Protein AF-0000000068238937 (afdb_homodimer)

Foldseek 3Di:
DPPPQDQQDDPVLVVVLVVQLVLLVCQQPDQDQPCCVPPVARAPADRCPDPVSSNVSNVSSVVSNVLSVVSRVQRSDHLLQRLSLLQLLVVLVVLLVVLVVCCVVCVVVDDPNSNVNSVVSNVSSNVVSVVSCVVNVHRPSDHPPD/DPPDQDQADDPVLVVVLVVQLVLLVCQQPDQDQPCCVPPVDRAPADRPPDPVSSNVSNVSSVVSNVLRVVSRVQRSDHLLQRLSLLQLLVVLVVLLVVLVVCCVVCVVVDDPNSNVNSVVSNVVSNVVSVVSCVVNVHRPSDHPPD

Radius of gyration: 18.58 Å; Cα contacts (8 Å, |Δi|>4): 441; chains: 2; bounding box: 38×52×51 Å

Organism: Aspergillus fumigatus (strain ATCC MYA-4609 / CBS 101355 / FGSC A1100 / Af293) (NCBI:txid330879)

Secondary structure (DSSP, 8-state):
----------HHHHHHHHHHHHHHHHHHH-SS-TTHHHHSS--SS----SHHHHHHHHHHHHHHHHHHHHHHHTTTS-GGG-HHHHHHHHHHHHHHHHHHHHHHHHGGGS-HHHHHHHHHHHHHHHHHHHHHHHHHT-SSS--TT-/----------HHHHHHHHHHHHHHHHHHH-SS-TTHHHHSS--SS----SHHHHHHHHHHHHHHHHHHHHHHHTTTS-GGG-HHHHHHHHHHHHHHHHHHHHHHHHGGGS-HHHHHHHHHHHHHHHHHHHHHHHHHT-SSSPPTT-

Solvent-accessible surface area (backbone atoms only — not comparable to full-atom values): 15255 Å² total; per-residue (Å²): 125,89,70,77,67,57,78,42,61,59,66,72,56,49,52,52,35,51,50,44,32,54,52,12,50,45,33,37,76,38,83,52,40,85,44,23,89,79,68,77,41,59,47,94,37,69,74,47,87,42,38,52,52,38,42,44,41,20,48,43,11,51,52,46,25,54,58,32,47,50,62,66,65,46,10,64,34,55,64,78,68,22,46,62,64,32,33,44,21,44,42,25,44,48,50,20,48,53,37,46,50,44,44,71,76,37,48,90,63,43,26,73,62,43,48,54,48,40,51,51,51,22,51,53,28,39,52,49,20,52,54,50,18,59,75,70,73,49,60,85,20,64,41,83,94,106,125,89,69,77,67,56,78,43,60,58,67,71,56,50,51,51,35,51,51,43,31,52,51,12,50,45,33,36,76,37,80,54,41,86,43,22,89,79,68,76,42,59,50,92,38,70,73,48,86,41,39,51,51,39,42,42,41,20,48,42,11,50,52,45,24,56,60,32,48,53,61,65,63,46,10,65,34,56,65,78,69,22,45,6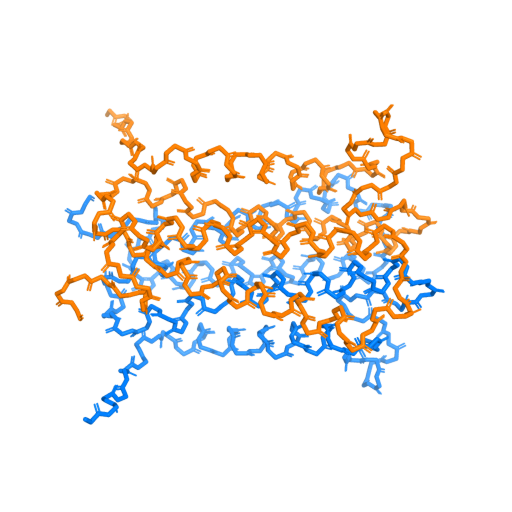2,64,31,35,44,21,44,40,25,44,48,49,21,49,53,38,46,50,44,44,71,77,39,46,90,63,44,26,73,60,42,47,54,49,39,52,51,51,23,51,52,28,40,52,48,19,52,52,50,16,58,74,68,73,50,59,83,20,64,40,84,96,105

Sequence (292 aa):
MFSFRPVNLPPHVLLTSTTVIGLGLYISLFRTSPLKPLTGRDVLVPAPSTSRIADTNALLGVVACALQLPYFLSSYMPIEKNQWLHVTVPIRLFVTTALGVNVLLRGRRMSEEGFWEFLALRVTDFVGAVMLGWELGRFDGMVSGFMFSFRPVNLPPHVLLTSTTVIGLGLYISLFRTSPLKPLTGRDVLVPAPSTSRIADTNALLGVVACALQLPYFLSSYMPIEKNQWLHVTVPIRLFVTTALGVNVLLRGRRMSEEGFWEFLALRVTDFVGAVMLGWELGRFDGMVSGF

pLDDT: mean 90.81, std 10.57, range [32.03, 98.19]

Structure (mmCIF, N/CA/C/O backbone):
data_AF-0000000068238937-model_v1
#
loop_
_entity.id
_entity.type
_entity.pdbx_description
1 polymer 'Integral membrane protein'
#
loop_
_atom_site.group_PDB
_atom_site.id
_atom_site.type_symbol
_atom_site.label_atom_id
_atom_site.label_alt_id
_atom_site.label_comp_id
_atom_site.label_asym_id
_atom_site.label_entity_id
_atom_site.label_seq_id
_atom_site.pdbx_PDB_ins_code
_atom_site.Cartn_x
_atom_site.Cartn_y
_atom_site.Cartn_z
_atom_site.occupancy
_atom_site.B_iso_or_equiv
_atom_site.auth_seq_id
_atom_site.auth_comp_id
_atom_site.auth_asym_id
_atom_site.auth_atom_id
_atom_site.pdbx_PDB_model_num
ATOM 1 N N . MET A 1 1 ? -15.5 -27.953 7.188 1 32.03 1 MET A N 1
ATOM 2 C CA . MET A 1 1 ? -14.344 -27.719 8.055 1 32.03 1 MET A CA 1
ATOM 3 C C . MET A 1 1 ? -13.586 -26.453 7.621 1 32.03 1 MET A C 1
ATOM 5 O O . MET A 1 1 ? -13.273 -26.297 6.441 1 32.03 1 MET A O 1
ATOM 9 N N . PHE A 1 2 ? -13.805 -25.359 8.273 1 41.38 2 PHE A N 1
ATOM 10 C CA . PHE A 1 2 ? -13.047 -24.141 7.98 1 41.38 2 PHE A CA 1
ATOM 11 C C . PHE A 1 2 ? -11.555 -24.453 7.895 1 41.38 2 PHE A C 1
ATOM 13 O O . PHE A 1 2 ? -10.906 -24.703 8.914 1 41.38 2 PHE A O 1
ATOM 20 N N . SER A 1 3 ? -11.133 -25.266 7.016 1 49.03 3 SER A N 1
ATOM 21 C CA . SER A 1 3 ? -9.75 -25.719 6.934 1 49.03 3 SER A CA 1
ATOM 22 C C . SER A 1 3 ? -8.781 -24.531 7.004 1 49.03 3 SER A C 1
ATOM 24 O O . SER A 1 3 ? -8.906 -23.578 6.234 1 49.03 3 SER A O 1
ATOM 26 N N . PHE A 1 4 ? -8.266 -24.359 8.188 1 64.19 4 PHE A N 1
ATOM 27 C CA . PHE A 1 4 ? -7.223 -23.359 8.445 1 64.19 4 PHE A CA 1
ATOM 28 C C . PHE A 1 4 ? -6.141 -23.438 7.375 1 64.19 4 PHE A C 1
ATOM 30 O O . PHE A 1 4 ? -5.637 -24.516 7.059 1 64.19 4 PHE A O 1
ATOM 37 N N . ARG A 1 5 ? -6.027 -22.406 6.637 1 76.19 5 ARG A N 1
ATOM 38 C CA . ARG A 1 5 ? -5.008 -22.344 5.594 1 76.19 5 ARG A CA 1
ATOM 39 C C . ARG A 1 5 ? -3.609 -22.25 6.199 1 76.19 5 ARG A C 1
ATOM 41 O O . ARG A 1 5 ? -3.393 -21.516 7.16 1 76.19 5 ARG A O 1
ATOM 48 N N . PRO A 1 6 ? -2.738 -23.172 5.848 1 84.69 6 PRO A N 1
ATOM 49 C CA . PRO A 1 6 ? -1.363 -23.062 6.336 1 84.69 6 PRO A CA 1
ATOM 50 C C . PRO A 1 6 ? -0.757 -21.688 6.074 1 84.69 6 PRO A C 1
ATOM 52 O O . PRO A 1 6 ? -1.126 -21.016 5.102 1 84.69 6 PRO A O 1
ATOM 55 N N . VAL A 1 7 ? -0.004 -21.25 7.016 1 91.44 7 VAL A N 1
ATOM 56 C CA . VAL A 1 7 ? 0.731 -20 6.871 1 91.44 7 VAL A CA 1
ATOM 57 C C . VAL A 1 7 ? 2.172 -20.297 6.461 1 91.44 7 VAL A C 1
ATOM 59 O O . VAL A 1 7 ? 3.035 -20.516 7.312 1 91.44 7 VAL A O 1
ATOM 62 N N . ASN A 1 8 ? 2.365 -20.312 5.168 1 94.81 8 ASN A N 1
ATOM 63 C CA . ASN A 1 8 ? 3.693 -20.562 4.613 1 94.81 8 ASN A CA 1
ATOM 64 C C . ASN A 1 8 ? 4.426 -19.25 4.32 1 94.81 8 ASN A C 1
ATOM 66 O O . ASN A 1 8 ? 4.562 -18.859 3.162 1 94.81 8 ASN A O 1
ATOM 70 N N . LEU A 1 9 ? 4.898 -18.594 5.387 1 96.06 9 LEU A N 1
ATOM 71 C CA . LEU A 1 9 ? 5.664 -17.359 5.25 1 96.06 9 LEU A CA 1
ATOM 72 C C . LEU A 1 9 ? 6.996 -17.453 5.988 1 96.06 9 LEU A C 1
ATOM 74 O O . LEU A 1 9 ? 7.066 -18.047 7.07 1 96.06 9 LEU A O 1
ATOM 78 N N . PRO A 1 10 ? 8.047 -16.953 5.414 1 95.62 10 PRO A N 1
ATOM 79 C CA . PRO A 1 10 ? 9.266 -16.828 6.215 1 95.62 10 PRO A CA 1
ATOM 80 C C . PRO A 1 10 ? 9.039 -16.062 7.52 1 95.62 10 PRO A C 1
ATOM 82 O O . PRO A 1 10 ? 8.266 -15.102 7.551 1 95.62 10 PRO A O 1
ATOM 85 N N . PRO A 1 11 ? 9.703 -16.438 8.539 1 94.88 11 PRO A N 1
ATOM 86 C CA . PRO A 1 11 ? 9.469 -15.828 9.852 1 94.88 11 PRO A CA 1
ATOM 87 C C . PRO A 1 11 ? 9.68 -14.32 9.844 1 94.88 11 PRO A C 1
ATOM 89 O O . PRO A 1 11 ? 8.914 -13.586 10.477 1 94.88 11 PRO A O 1
ATOM 92 N N . HIS A 1 12 ? 10.688 -13.828 9.203 1 94.5 12 HIS A N 1
ATOM 93 C CA . HIS A 1 12 ? 10.961 -12.398 9.188 1 94.5 12 HIS A CA 1
ATOM 94 C C . HIS A 1 12 ? 9.852 -11.633 8.461 1 94.5 12 HIS A C 1
ATOM 96 O O . HIS A 1 12 ? 9.531 -10.5 8.828 1 94.5 12 HIS A O 1
ATOM 102 N N . VAL A 1 13 ? 9.227 -12.258 7.441 1 96.31 13 VAL A N 1
ATOM 103 C CA . VAL A 1 13 ? 8.117 -11.648 6.715 1 96.31 13 VAL A CA 1
ATOM 104 C C . VAL A 1 13 ? 6.871 -11.641 7.59 1 96.31 13 VAL A C 1
ATOM 106 O O . VAL A 1 13 ? 6.148 -10.641 7.645 1 96.31 13 VAL A O 1
ATOM 109 N N . LEU A 1 14 ? 6.688 -12.727 8.281 1 96.12 14 LEU A N 1
ATOM 110 C CA . LEU A 1 14 ? 5.547 -12.82 9.188 1 96.12 14 LEU A CA 1
ATOM 111 C C . LEU A 1 14 ? 5.609 -11.742 10.258 1 96.12 14 LEU A C 1
ATOM 113 O O . LEU A 1 14 ? 4.613 -11.062 10.516 1 96.12 14 LEU A O 1
ATOM 117 N N . LEU A 1 15 ? 6.746 -11.562 10.805 1 95.06 15 LEU A N 1
ATOM 118 C CA . LEU A 1 15 ? 6.938 -10.586 11.875 1 95.06 15 LEU A CA 1
ATOM 119 C C . LEU A 1 15 ? 6.73 -9.164 11.359 1 95.06 15 LEU A C 1
ATOM 121 O O . LEU A 1 15 ? 5.988 -8.383 11.961 1 95.06 15 LEU A O 1
ATOM 125 N N . THR A 1 16 ? 7.332 -8.875 10.273 1 94.75 16 THR A N 1
ATOM 126 C CA . THR A 1 16 ? 7.258 -7.52 9.734 1 94.75 16 THR A CA 1
ATOM 127 C C . THR A 1 16 ? 5.844 -7.203 9.266 1 94.75 16 THR A C 1
ATOM 129 O O . THR A 1 16 ? 5.328 -6.109 9.516 1 94.75 16 THR A O 1
ATOM 132 N N . SER A 1 17 ? 5.211 -8.156 8.633 1 96.75 17 SER A N 1
ATOM 133 C CA . SER A 1 17 ? 3.869 -7.914 8.109 1 96.75 17 SER A CA 1
ATOM 134 C C . SER A 1 17 ? 2.861 -7.738 9.242 1 96.75 17 SER A C 1
ATOM 136 O O . SER A 1 17 ? 2.012 -6.848 9.188 1 96.75 17 SER A O 1
ATOM 138 N N . THR A 1 18 ? 2.988 -8.508 10.297 1 96.75 18 THR A N 1
ATOM 139 C CA . THR A 1 18 ? 2.096 -8.383 11.445 1 96.75 18 THR A CA 1
ATOM 140 C C . THR A 1 18 ? 2.281 -7.035 12.133 1 96.75 18 THR A C 1
ATOM 142 O O . THR A 1 18 ? 1.304 -6.379 12.5 1 96.75 18 THR A O 1
ATOM 145 N N . THR A 1 19 ? 3.479 -6.668 12.266 1 94.5 19 THR A N 1
ATOM 146 C CA . THR A 1 19 ? 3.795 -5.406 12.93 1 94.5 19 THR A CA 1
ATOM 147 C C . THR A 1 19 ? 3.23 -4.227 12.141 1 94.5 19 THR A C 1
ATOM 149 O O . THR A 1 19 ? 2.582 -3.348 12.711 1 94.5 19 THR A O 1
ATOM 152 N N . VAL A 1 20 ? 3.371 -4.227 10.836 1 94.88 20 VAL A N 1
ATOM 153 C CA . VAL A 1 20 ? 2.922 -3.117 10.008 1 94.88 20 VAL A CA 1
ATOM 154 C C . VAL A 1 20 ? 1.396 -3.084 9.969 1 94.88 20 VAL A C 1
ATOM 156 O O . VAL A 1 20 ? 0.791 -2.012 10 1 94.88 20 VAL A O 1
ATOM 159 N N . ILE A 1 21 ? 0.804 -4.211 9.914 1 96.56 21 ILE A N 1
ATOM 160 C CA . ILE A 1 21 ? -0.654 -4.262 9.938 1 96.56 21 ILE A CA 1
ATOM 161 C C . ILE A 1 21 ? -1.17 -3.688 11.25 1 96.56 21 ILE A C 1
ATOM 163 O O . ILE A 1 21 ? -2.1 -2.877 11.266 1 96.56 21 ILE A O 1
ATOM 167 N N . GLY A 1 22 ? -0.539 -4.105 12.367 1 94.62 22 GLY A N 1
ATOM 168 C CA . GLY A 1 22 ? -0.935 -3.58 13.664 1 94.62 22 GLY A CA 1
ATOM 169 C C . GLY A 1 22 ? -0.781 -2.076 13.773 1 94.62 22 GLY A C 1
ATOM 170 O O . GLY A 1 22 ? -1.697 -1.383 14.219 1 94.62 22 GLY 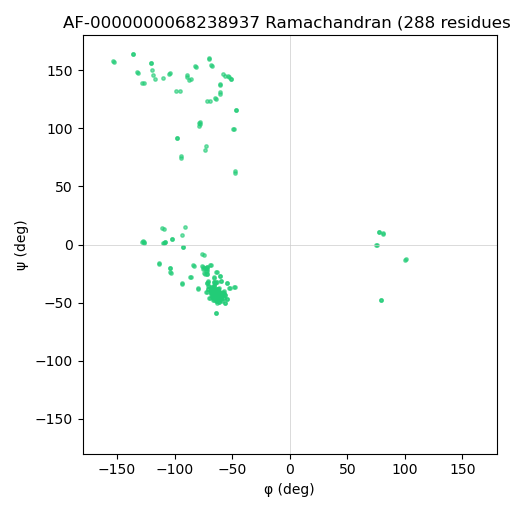A O 1
ATOM 171 N N . LEU A 1 23 ? 0.343 -1.564 13.312 1 92.56 23 LEU A N 1
ATOM 172 C CA . LEU A 1 23 ? 0.597 -0.128 13.344 1 92.56 23 LEU A CA 1
ATOM 173 C C . LEU A 1 23 ? -0.36 0.614 12.422 1 92.56 23 LEU A C 1
ATOM 175 O O . LEU A 1 23 ? -0.88 1.674 12.773 1 92.56 23 LEU A O 1
ATOM 179 N N . GLY A 1 24 ? -0.55 0.037 11.211 1 94.31 24 GLY A N 1
ATOM 180 C CA . GLY A 1 24 ? -1.466 0.645 10.266 1 94.31 24 GLY A CA 1
ATOM 181 C C . GLY A 1 24 ? -2.889 0.735 10.781 1 94.31 24 GLY A C 1
ATOM 182 O O . GLY A 1 24 ? -3.549 1.765 10.617 1 94.31 24 GLY A O 1
ATOM 183 N N . LEU A 1 25 ? -3.297 -0.296 11.391 1 93.94 25 LEU A N 1
ATOM 184 C CA . LEU A 1 25 ? -4.637 -0.305 11.969 1 93.94 25 LEU A CA 1
ATOM 185 C C . LEU A 1 25 ? -4.75 0.732 13.086 1 93.94 25 LEU A C 1
ATOM 187 O O . LEU A 1 25 ? -5.742 1.461 13.156 1 93.94 25 LEU A O 1
ATOM 191 N N . TYR A 1 26 ? -3.75 0.801 13.891 1 91.62 26 TYR A N 1
ATOM 192 C CA . TYR A 1 26 ? -3.736 1.777 14.977 1 91.62 26 TYR A CA 1
ATOM 193 C C . TYR A 1 26 ? -3.822 3.197 14.43 1 91.62 26 TYR A C 1
ATOM 195 O O . TYR A 1 26 ? -4.645 3.996 14.891 1 91.62 26 TYR A O 1
ATOM 203 N N . ILE A 1 27 ? -3.051 3.469 13.422 1 91.81 27 ILE A N 1
ATOM 204 C CA . ILE A 1 27 ? -2.99 4.801 12.828 1 91.81 27 ILE A CA 1
ATOM 205 C C . ILE A 1 27 ? -4.324 5.125 12.156 1 91.81 27 ILE A C 1
ATOM 207 O O . ILE A 1 27 ? -4.781 6.27 12.188 1 91.81 27 ILE A O 1
ATOM 211 N N . SER A 1 28 ? -4.902 4.152 11.578 1 92.88 28 SER A N 1
ATOM 212 C CA . SER A 1 28 ? -6.148 4.355 10.844 1 92.88 28 SER A CA 1
ATOM 213 C C . SER A 1 28 ? -7.309 4.629 11.797 1 92.88 28 SER A C 1
ATOM 215 O O . SER A 1 28 ? -8.195 5.434 11.492 1 92.88 28 SER A O 1
ATOM 217 N N . LEU A 1 29 ? -7.266 4.062 12.93 1 89.5 29 LEU A N 1
ATOM 218 C CA . LEU A 1 29 ? -8.438 4.098 13.789 1 89.5 29 LEU A CA 1
ATOM 219 C C . LEU A 1 29 ? -8.266 5.125 14.906 1 89.5 29 LEU A C 1
ATOM 221 O O . LEU A 1 29 ? -9.25 5.641 15.438 1 89.5 29 LEU A O 1
ATOM 225 N N . PHE A 1 30 ? -7.02 5.391 15.195 1 84.25 30 PHE A N 1
ATOM 226 C CA . PHE A 1 30 ? -6.793 6.281 16.328 1 84.25 30 PHE A CA 1
ATOM 227 C C . PHE A 1 30 ? -6.062 7.543 15.891 1 84.25 30 PHE A C 1
ATOM 229 O O . PHE A 1 30 ? -5.254 7.508 14.961 1 84.25 30 PHE A O 1
ATOM 236 N N . ARG A 1 31 ? -6.336 8.648 16.484 1 78.62 31 ARG A N 1
ATOM 237 C CA . ARG A 1 31 ? -5.777 9.945 16.125 1 78.62 31 ARG A CA 1
ATOM 238 C C . ARG A 1 31 ? -4.496 10.234 16.906 1 78.62 31 ARG A C 1
ATOM 240 O O . ARG A 1 31 ? -4.055 11.383 16.984 1 78.62 31 ARG A O 1
ATOM 247 N N . THR A 1 32 ? -3.98 9.266 17.469 1 74.31 32 THR A N 1
ATOM 248 C CA . THR A 1 32 ? -2.744 9.453 18.219 1 74.31 32 THR A CA 1
ATOM 249 C C . THR A 1 32 ? -1.607 8.648 17.594 1 74.31 32 THR A C 1
ATOM 251 O O . THR A 1 32 ? -1.841 7.586 17.016 1 74.31 32 THR A O 1
ATOM 254 N N . SER A 1 33 ? -0.471 9.305 17.656 1 73.06 33 SER A N 1
ATOM 255 C CA . SER A 1 33 ? 0.696 8.57 17.172 1 73.06 33 SER A CA 1
ATOM 256 C C . SER A 1 33 ? 0.974 7.34 18.031 1 73.06 33 SER A C 1
ATOM 258 O O . SER A 1 33 ? 0.943 7.41 19.266 1 73.06 33 SER A O 1
ATOM 260 N N . PRO A 1 34 ? 1.058 6.16 17.484 1 67.25 34 PRO A N 1
ATOM 261 C CA . PRO A 1 34 ? 1.157 4.906 18.234 1 67.25 34 PRO A CA 1
ATOM 262 C C . PRO A 1 34 ? 2.316 4.902 19.234 1 67.25 34 PRO A C 1
ATOM 264 O O . PRO A 1 34 ? 2.217 4.293 20.297 1 67.25 34 PRO A O 1
ATOM 267 N N . LEU A 1 35 ? 3.4 5.562 18.906 1 70.25 35 LEU A N 1
ATOM 268 C CA . LEU A 1 35 ? 4.574 5.422 19.75 1 70.25 35 LEU A CA 1
ATOM 269 C C . LEU A 1 35 ? 4.844 6.707 20.531 1 70.25 35 LEU A C 1
ATOM 271 O O . LEU A 1 35 ? 5.863 6.828 21.203 1 70.25 35 LEU A O 1
ATOM 275 N N . LYS A 1 36 ? 3.912 7.527 20.531 1 73.25 36 LYS A N 1
ATOM 276 C CA . LYS A 1 36 ? 4.117 8.797 21.234 1 73.25 36 LYS A CA 1
ATOM 277 C C . LYS A 1 36 ? 4.211 8.594 22.734 1 73.25 36 LYS A C 1
ATOM 279 O O . LYS A 1 36 ? 5.074 9.172 23.391 1 73.25 36 LYS A O 1
ATOM 284 N N . PRO A 1 37 ? 3.439 7.82 23.25 1 70.12 37 PRO A N 1
ATOM 285 C CA . PRO A 1 37 ? 3.547 7.641 24.703 1 70.12 37 PRO A CA 1
ATOM 286 C C . PRO A 1 37 ? 4.883 7.035 25.125 1 70.12 37 PRO A C 1
ATOM 288 O O . PRO A 1 37 ? 5.352 7.281 26.25 1 70.12 37 PRO A O 1
ATOM 291 N N . LEU A 1 38 ? 5.441 6.367 24.188 1 69 38 LEU A N 1
ATOM 292 C CA . LEU A 1 38 ? 6.676 5.66 24.516 1 69 38 LEU A CA 1
ATOM 293 C C . LEU A 1 38 ? 7.895 6.508 24.188 1 69 38 LEU A C 1
ATOM 295 O O . LEU A 1 38 ? 8.883 6.508 24.922 1 69 38 LEU A O 1
ATOM 299 N N . THR A 1 39 ? 7.848 7.336 23.109 1 70.94 39 THR A N 1
ATOM 300 C CA . THR A 1 39 ? 9.047 8.008 22.609 1 70.94 39 THR A CA 1
ATOM 301 C C . THR A 1 39 ? 8.938 9.516 22.812 1 70.94 39 THR A C 1
ATOM 303 O O . THR A 1 39 ? 9.938 10.234 22.734 1 70.94 39 THR A O 1
ATOM 306 N N . GLY A 1 40 ? 7.688 10.062 23.078 1 70.69 40 GLY A N 1
ATOM 307 C CA . GLY A 1 40 ? 7.469 11.5 23.188 1 70.69 40 GLY A CA 1
ATOM 308 C C . GLY A 1 40 ? 7.469 12.219 21.859 1 70.69 40 GLY A C 1
ATOM 309 O O . GLY A 1 40 ? 7.359 13.445 21.797 1 70.69 40 GLY A O 1
ATOM 310 N N . ARG A 1 41 ? 7.676 11.398 20.797 1 76.19 41 ARG A N 1
ATOM 311 C CA . ARG A 1 41 ? 7.754 11.992 19.469 1 76.19 41 ARG A CA 1
ATOM 312 C C . ARG A 1 41 ? 6.684 11.422 18.547 1 76.19 41 ARG A C 1
ATOM 314 O O . ARG A 1 41 ? 6.148 10.336 18.812 1 76.19 41 ARG A O 1
ATOM 321 N N . ASP A 1 42 ? 6.34 12.156 17.562 1 78.5 42 ASP A N 1
ATOM 322 C CA . ASP A 1 42 ? 5.414 11.656 16.547 1 78.5 42 ASP A CA 1
ATOM 323 C C . ASP A 1 42 ? 6.121 10.727 15.57 1 78.5 42 ASP A C 1
ATOM 325 O O . ASP A 1 42 ? 6.918 11.172 14.742 1 78.5 42 ASP A O 1
ATOM 329 N N . VAL A 1 43 ? 5.816 9.461 15.789 1 76.38 43 VAL A N 1
ATOM 330 C CA . VAL A 1 43 ? 6.477 8.445 14.969 1 76.38 43 VAL A CA 1
ATOM 331 C C . VAL A 1 43 ? 5.543 8.016 13.836 1 76.38 43 VAL A C 1
ATOM 333 O O . VAL A 1 43 ? 4.352 7.793 14.062 1 76.38 43 VAL A O 1
ATOM 336 N N . LEU A 1 44 ? 6.035 7.973 12.617 1 80.62 44 LEU A N 1
ATOM 337 C CA . LEU A 1 44 ? 5.391 7.484 11.406 1 80.62 44 LEU A CA 1
ATOM 338 C C . LEU A 1 44 ? 4.434 8.523 10.836 1 80.62 44 LEU A C 1
ATOM 340 O O . LEU A 1 44 ? 4.441 8.797 9.633 1 80.62 44 LEU A O 1
ATOM 344 N N . VAL A 1 45 ? 3.582 9.078 11.797 1 84.94 45 VAL A N 1
ATOM 345 C CA . VAL A 1 45 ? 2.633 10.086 11.336 1 84.94 45 VAL A CA 1
ATOM 346 C C . VAL A 1 45 ? 2.676 11.297 12.273 1 84.94 45 VAL A C 1
ATOM 348 O O . VAL A 1 45 ? 2.977 11.156 13.461 1 84.94 45 VAL A O 1
ATOM 351 N N . PRO A 1 46 ? 2.426 12.453 11.688 1 82.56 46 PRO A N 1
ATOM 352 C CA . PRO A 1 46 ? 2.385 13.641 12.539 1 82.56 46 PRO A CA 1
ATOM 353 C C . PRO A 1 46 ? 1.166 13.672 13.461 1 82.56 46 PRO A C 1
ATOM 355 O O . PR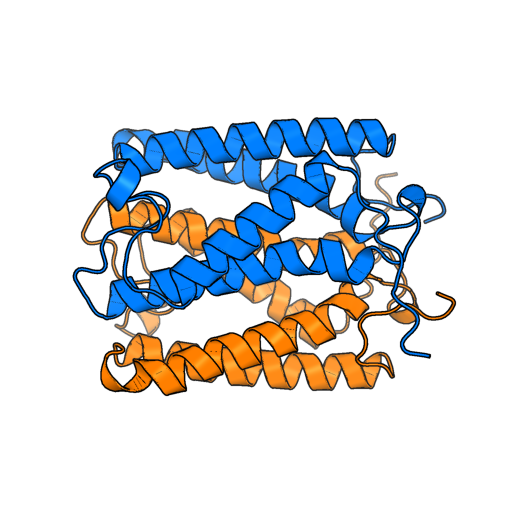O A 1 46 ? 0.17 12.992 13.188 1 82.56 46 PRO A O 1
ATOM 358 N N . ALA A 1 47 ? 1.347 14.508 14.492 1 82.88 47 ALA A N 1
ATOM 359 C CA . ALA A 1 47 ? 0.173 14.797 15.312 1 82.88 47 ALA A CA 1
ATOM 360 C C . ALA A 1 47 ? -0.932 15.445 14.484 1 82.88 47 ALA A C 1
ATOM 362 O O . ALA A 1 47 ? -0.667 16.328 13.672 1 82.88 47 ALA A O 1
ATOM 363 N N . PRO A 1 48 ? -2.166 14.938 14.602 1 85.81 48 PRO A N 1
ATOM 364 C CA . PRO A 1 48 ? -3.27 15.469 13.797 1 85.81 48 PRO A CA 1
ATOM 365 C C . PRO A 1 48 ? -3.744 16.844 14.273 1 85.81 48 PRO A C 1
ATOM 367 O O . PRO A 1 48 ? -4.785 16.938 14.93 1 85.81 48 PRO A O 1
ATOM 370 N N . SER A 1 49 ? -3.074 17.875 13.898 1 84.62 49 SER A N 1
ATOM 371 C CA . SER A 1 49 ? -3.389 19.25 14.312 1 84.62 49 SER A CA 1
ATOM 372 C C . SER A 1 49 ? -4.66 19.75 13.641 1 84.62 49 SER A C 1
ATOM 374 O O . SER A 1 49 ? -5.309 20.672 14.133 1 84.62 49 SER A O 1
ATOM 376 N N . THR A 1 50 ? -5.043 19.109 12.508 1 88.38 50 THR A N 1
ATOM 377 C CA . THR A 1 50 ? -6.281 19.422 11.805 1 88.38 50 THR A CA 1
ATOM 378 C C . THR A 1 50 ? -6.992 18.141 11.383 1 88.38 50 THR A C 1
ATOM 380 O O . THR A 1 50 ? -6.391 17.062 11.359 1 88.38 50 THR A O 1
ATOM 383 N N . SER A 1 51 ? -8.227 18.328 11.055 1 91.75 51 SER A N 1
ATOM 384 C CA . SER A 1 51 ? -8.992 17.172 10.586 1 91.75 51 SER A CA 1
ATOM 385 C C . SER A 1 51 ? -8.422 16.625 9.281 1 91.75 51 SER A C 1
ATOM 387 O O . SER A 1 51 ? -8.43 15.414 9.055 1 91.75 51 SER A O 1
ATOM 389 N N . ARG A 1 52 ? -7.91 17.469 8.523 1 90.94 52 ARG A N 1
ATOM 390 C CA . ARG A 1 52 ? -7.363 17.078 7.227 1 90.94 52 ARG A CA 1
ATOM 391 C C . ARG A 1 52 ? -6.121 16.203 7.395 1 90.94 52 ARG A C 1
ATOM 393 O O . ARG A 1 52 ? -5.949 15.219 6.688 1 90.94 52 ARG A O 1
ATOM 400 N N . ILE A 1 53 ? -5.297 16.562 8.312 1 90.88 53 ILE A N 1
ATOM 401 C CA . ILE A 1 53 ? -4.094 15.781 8.602 1 90.88 53 ILE A CA 1
ATOM 402 C C . ILE A 1 53 ? -4.48 14.43 9.188 1 90.88 53 ILE A C 1
ATOM 404 O O . ILE A 1 53 ? -3.896 13.406 8.836 1 90.88 53 ILE A O 1
ATOM 408 N N . ALA A 1 54 ? -5.48 14.461 9.992 1 92.25 54 ALA A N 1
ATOM 409 C CA . ALA A 1 54 ? -5.973 13.219 10.586 1 92.25 54 ALA A CA 1
ATOM 410 C C . ALA A 1 54 ? -6.488 12.273 9.508 1 92.25 54 ALA A C 1
ATOM 412 O O . ALA A 1 54 ? -6.262 11.062 9.578 1 92.25 54 ALA A O 1
ATOM 413 N N . ASP A 1 55 ? -7.164 12.773 8.547 1 93.38 55 ASP A N 1
ATOM 414 C CA . ASP A 1 55 ? -7.699 11.961 7.457 1 93.38 55 ASP A CA 1
ATOM 415 C C . ASP A 1 55 ? -6.578 11.328 6.641 1 93.38 55 ASP A C 1
ATOM 417 O O . ASP A 1 55 ? -6.664 10.156 6.27 1 93.38 55 ASP A O 1
ATOM 421 N N . THR A 1 56 ? -5.551 12.086 6.418 1 92.94 56 THR A N 1
ATOM 422 C CA . THR A 1 56 ? -4.418 11.578 5.648 1 92.94 56 THR A CA 1
ATOM 423 C C . THR A 1 56 ? -3.684 10.484 6.422 1 92.94 56 THR A C 1
ATOM 425 O O . THR A 1 56 ? -3.264 9.484 5.844 1 92.94 56 THR A O 1
ATOM 428 N N . ASN A 1 57 ? -3.564 10.711 7.699 1 93.5 57 ASN A N 1
ATOM 429 C CA . ASN A 1 57 ? -2.965 9.68 8.539 1 93.5 57 ASN A CA 1
ATOM 430 C C . ASN A 1 57 ? -3.764 8.383 8.492 1 93.5 57 ASN A C 1
ATOM 432 O O . ASN A 1 57 ? -3.189 7.301 8.344 1 93.5 57 ASN A O 1
ATOM 436 N N . ALA A 1 58 ? -5.027 8.547 8.602 1 95.12 58 ALA A N 1
ATOM 437 C CA . ALA A 1 58 ? -5.898 7.375 8.578 1 95.12 58 ALA A CA 1
ATOM 438 C C . ALA A 1 58 ? -5.785 6.637 7.242 1 95.12 58 ALA A C 1
ATOM 440 O O . ALA A 1 58 ? -5.738 5.406 7.207 1 95.12 58 ALA A O 1
ATOM 441 N N . LEU A 1 59 ? -5.723 7.391 6.203 1 95.56 59 LEU A N 1
ATOM 442 C CA . LEU A 1 59 ? -5.59 6.793 4.879 1 95.56 59 LEU A CA 1
ATOM 443 C C . LEU A 1 59 ? -4.27 6.043 4.75 1 95.56 59 LEU A C 1
ATOM 445 O O . LEU A 1 59 ? -4.23 4.938 4.203 1 95.56 59 LEU A O 1
ATOM 449 N N . LEU A 1 60 ? -3.232 6.637 5.25 1 95.25 60 LEU A N 1
ATOM 450 C CA . LEU A 1 60 ? -1.932 5.977 5.238 1 95.25 60 LEU A CA 1
ATOM 451 C C . LEU A 1 60 ? -1.99 4.648 5.98 1 95.25 60 LEU A C 1
ATOM 453 O O . LEU A 1 60 ? -1.423 3.65 5.527 1 95.25 60 LEU A O 1
ATOM 457 N N . GLY A 1 61 ? -2.65 4.668 7.09 1 95.81 61 GLY A N 1
ATOM 458 C CA . GLY A 1 61 ? -2.818 3.43 7.836 1 95.81 61 GLY A CA 1
ATOM 459 C C . GLY A 1 61 ? -3.553 2.357 7.055 1 95.81 61 GLY A C 1
ATOM 460 O O . GLY A 1 61 ? -3.141 1.195 7.047 1 95.81 61 GLY A O 1
ATOM 461 N N . VAL A 1 62 ? -4.605 2.719 6.398 1 97.12 62 VAL A N 1
ATOM 462 C CA . VAL A 1 62 ? -5.398 1.783 5.609 1 97.12 62 VAL A CA 1
ATOM 463 C C . VAL A 1 62 ? -4.547 1.211 4.477 1 97.12 62 VAL A C 1
ATOM 465 O O . VAL A 1 62 ? -4.543 -0.001 4.246 1 97.12 62 VAL A O 1
ATOM 468 N N . VAL A 1 63 ? -3.822 2.072 3.812 1 96.81 63 VAL A N 1
ATOM 469 C CA . VAL A 1 63 ? -3.023 1.648 2.666 1 96.81 63 VAL A CA 1
ATOM 470 C C . VAL A 1 63 ? -1.875 0.758 3.137 1 96.81 63 VAL A C 1
ATOM 472 O O . VAL A 1 63 ? -1.514 -0.209 2.463 1 96.81 63 VAL A O 1
ATOM 475 N N . ALA A 1 64 ? -1.323 1.091 4.285 1 96.25 64 ALA A N 1
ATOM 476 C CA . ALA A 1 64 ? -0.271 0.245 4.844 1 96.25 64 ALA A CA 1
ATOM 477 C C . ALA A 1 64 ? -0.794 -1.156 5.145 1 96.25 64 ALA A C 1
ATOM 479 O O . ALA A 1 64 ? -0.121 -2.15 4.863 1 96.25 64 ALA A O 1
ATOM 480 N N . CYS A 1 65 ? -1.946 -1.247 5.641 1 97.25 65 CYS A N 1
ATOM 481 C CA . CYS A 1 65 ? -2.562 -2.545 5.895 1 97.25 65 CYS A CA 1
ATOM 482 C C . CYS A 1 65 ? -2.814 -3.293 4.59 1 97.25 65 CYS A C 1
ATOM 484 O O . CYS A 1 65 ? -2.541 -4.488 4.492 1 97.25 65 CYS A O 1
ATOM 486 N N . ALA A 1 66 ? -3.338 -2.557 3.682 1 98 66 ALA A N 1
ATOM 487 C CA . ALA A 1 66 ? -3.646 -3.16 2.389 1 98 66 ALA A CA 1
ATOM 488 C C . ALA A 1 66 ? -2.391 -3.725 1.731 1 98 66 ALA A C 1
ATOM 490 O O . ALA A 1 66 ? -2.453 -4.73 1.018 1 98 66 ALA A O 1
ATOM 491 N N . LEU A 1 67 ? -1.263 -3.121 1.971 1 97.56 67 LEU A N 1
ATOM 492 C CA . LEU A 1 67 ? 0.01 -3.549 1.398 1 97.56 67 LEU A CA 1
ATOM 493 C C . LEU A 1 67 ? 0.514 -4.816 2.078 1 97.56 67 LEU A C 1
ATOM 495 O O . LEU A 1 67 ? 1.252 -5.598 1.475 1 97.56 67 LEU A O 1
ATOM 499 N N . GLN A 1 68 ? 0.099 -5.051 3.297 1 97.88 68 GLN A N 1
ATOM 500 C CA . GLN A 1 68 ? 0.677 -6.145 4.07 1 97.88 68 GLN A CA 1
ATOM 501 C C . GLN A 1 68 ? -0.275 -7.336 4.137 1 97.88 68 GLN A C 1
ATOM 503 O O . GLN A 1 68 ? 0.161 -8.477 4.297 1 97.88 68 GLN A O 1
ATOM 508 N N . LEU A 1 69 ? -1.5 -7.156 3.914 1 97.38 69 LEU A N 1
ATOM 509 C CA . LEU A 1 69 ? -2.508 -8.203 4.055 1 97.38 69 LEU A CA 1
ATOM 510 C C . LEU A 1 69 ? -2.275 -9.32 3.041 1 97.38 69 LEU A C 1
ATOM 512 O O . LEU A 1 69 ? -2.516 -10.492 3.338 1 97.38 69 LEU A O 1
ATOM 516 N N . PRO A 1 70 ? -1.779 -9.008 1.854 1 97.19 70 PRO A N 1
ATOM 517 C CA . PRO A 1 70 ? -1.578 -10.07 0.866 1 97.19 70 PRO A CA 1
ATOM 518 C C . PRO A 1 70 ? -0.606 -11.148 1.344 1 97.19 70 PRO A C 1
ATOM 520 O O . PRO A 1 70 ? -0.69 -12.297 0.908 1 97.19 70 PRO A O 1
ATOM 523 N N . TYR A 1 71 ? 0.337 -10.781 2.238 1 97.25 71 TYR A N 1
ATOM 524 C CA . TYR A 1 71 ? 1.23 -11.805 2.766 1 97.25 71 TYR A CA 1
ATOM 525 C C . TYR A 1 71 ? 0.442 -12.93 3.432 1 97.25 71 TYR A C 1
ATOM 527 O O . TYR A 1 71 ? 0.73 -14.109 3.223 1 97.25 71 TYR A O 1
ATOM 535 N N . PHE A 1 72 ? -0.558 -12.562 4.125 1 96.19 72 PHE A N 1
ATOM 536 C CA . PHE A 1 72 ? -1.358 -13.555 4.828 1 96.19 72 PHE A CA 1
ATOM 537 C C . PHE A 1 72 ? -2.34 -14.234 3.881 1 96.19 72 PHE A C 1
ATOM 539 O O . PHE A 1 72 ? -2.527 -15.453 3.939 1 96.19 72 PHE A O 1
ATOM 546 N N . LEU A 1 73 ? -2.904 -13.547 2.982 1 95.38 73 LEU A N 1
ATOM 547 C CA . LEU A 1 73 ? -3.926 -14.07 2.082 1 95.38 73 LEU A CA 1
ATOM 548 C C . LEU A 1 73 ? -3.314 -15.023 1.063 1 95.38 73 LEU A C 1
ATOM 550 O O . LEU A 1 73 ? -4.012 -15.883 0.518 1 95.38 73 LEU A O 1
ATOM 554 N N . SER A 1 74 ? -2.02 -14.867 0.827 1 94.88 74 SER A N 1
ATOM 555 C CA . SER A 1 74 ? -1.352 -15.711 -0.153 1 94.88 74 SER A CA 1
ATOM 556 C C . SER A 1 74 ? -0.55 -16.812 0.528 1 94.88 74 SER A C 1
ATOM 558 O O . SER A 1 74 ? 0.095 -17.625 -0.141 1 94.88 74 SER A O 1
ATOM 560 N N . SER A 1 75 ? -0.616 -16.938 1.803 1 95.12 75 SER A N 1
ATOM 561 C CA . SER A 1 75 ? 0.275 -17.797 2.562 1 95.12 75 SER A CA 1
ATOM 562 C C . SER A 1 75 ? -0.124 -19.266 2.414 1 95.12 75 SER A C 1
ATOM 564 O O . SER A 1 75 ? 0.633 -20.156 2.793 1 95.12 75 SER A O 1
ATOM 566 N N . TYR A 1 76 ? -1.265 -19.531 1.801 1 93.06 76 TYR A N 1
ATOM 567 C CA . TYR A 1 76 ? -1.682 -20.906 1.568 1 93.06 76 TYR A CA 1
ATOM 568 C C . TYR A 1 76 ? -0.786 -21.594 0.535 1 93.06 76 TYR A C 1
ATOM 570 O O . TYR A 1 76 ? -0.737 -22.812 0.452 1 93.06 76 TYR A O 1
ATOM 578 N N . MET A 1 77 ? -0.085 -20.812 -0.185 1 93.88 77 MET A N 1
ATOM 579 C CA . MET A 1 77 ? 0.803 -21.328 -1.218 1 93.88 77 MET A CA 1
ATOM 580 C C . MET A 1 77 ? 2.191 -21.609 -0.651 1 93.88 77 MET A C 1
ATOM 582 O O . MET A 1 77 ? 2.68 -20.875 0.202 1 93.88 77 MET A O 1
ATOM 586 N N . PRO A 1 78 ? 2.803 -22.703 -1.183 1 93.12 78 PRO A N 1
ATOM 587 C CA . PRO A 1 78 ? 4.211 -22.906 -0.822 1 93.12 78 PRO A CA 1
ATOM 588 C C . PRO A 1 78 ? 5.078 -21.703 -1.178 1 93.12 78 PRO A C 1
ATOM 590 O O . PRO A 1 78 ? 4.832 -21.031 -2.184 1 93.12 78 PRO A O 1
ATOM 593 N N . ILE A 1 79 ? 6.07 -21.422 -0.379 1 94.19 79 ILE A N 1
ATOM 594 C CA . ILE A 1 79 ? 6.926 -20.25 -0.474 1 94.19 79 ILE A CA 1
ATOM 595 C C . ILE A 1 79 ? 7.48 -20.125 -1.892 1 94.19 79 ILE A C 1
ATOM 597 O O . ILE A 1 79 ? 7.469 -19.047 -2.479 1 94.19 79 ILE A O 1
ATOM 601 N N . GLU A 1 80 ? 7.824 -21.25 -2.561 1 92.56 80 GLU A N 1
ATOM 602 C CA . GLU A 1 80 ? 8.477 -21.25 -3.869 1 92.56 80 GLU A CA 1
ATOM 603 C C . GLU A 1 80 ? 7.484 -20.891 -4.977 1 92.56 80 GLU A C 1
ATOM 605 O O . GLU A 1 80 ? 7.879 -20.406 -6.039 1 92.56 80 GLU A O 1
ATOM 610 N N . LYS A 1 81 ? 6.219 -21.078 -4.676 1 93.19 81 LYS A N 1
ATOM 611 C CA . LYS A 1 81 ? 5.191 -20.844 -5.691 1 93.19 81 LYS A CA 1
ATOM 612 C C . LYS A 1 81 ? 4.379 -19.594 -5.387 1 93.19 81 LYS A C 1
ATOM 614 O O . LYS A 1 81 ? 3.455 -19.25 -6.125 1 93.19 81 LYS A O 1
ATOM 619 N N . ASN A 1 82 ? 4.73 -18.922 -4.305 1 95.44 82 ASN A N 1
ATOM 620 C CA . ASN A 1 82 ? 3.994 -17.75 -3.865 1 95.44 82 ASN A CA 1
ATOM 621 C C . ASN A 1 82 ? 4.359 -16.516 -4.688 1 95.44 82 ASN A C 1
ATOM 623 O O . ASN A 1 82 ? 5.402 -15.906 -4.465 1 95.44 82 ASN A O 1
ATOM 627 N N . GLN A 1 83 ? 3.496 -16.172 -5.551 1 96.19 83 GLN A N 1
ATOM 628 C CA . GLN A 1 83 ? 3.764 -15.062 -6.465 1 96.19 83 GLN A CA 1
ATOM 629 C C . GLN A 1 83 ? 3.951 -13.75 -5.703 1 96.19 83 GLN A C 1
ATOM 631 O O . GLN A 1 83 ? 4.77 -12.914 -6.086 1 96.19 83 GLN A O 1
ATOM 636 N N . TRP A 1 84 ? 3.184 -13.547 -4.684 1 96.56 84 TRP A N 1
ATOM 637 C CA . TRP A 1 84 ? 3.289 -12.312 -3.904 1 96.56 84 TRP A CA 1
ATOM 638 C C . TRP A 1 84 ? 4.672 -12.188 -3.271 1 96.56 84 TRP A C 1
ATOM 640 O O . TRP A 1 84 ? 5.301 -11.133 -3.348 1 96.56 84 TRP A O 1
ATOM 650 N N . LEU A 1 85 ? 5.156 -13.258 -2.727 1 97.38 85 LEU A N 1
ATOM 651 C CA . LEU A 1 85 ? 6.492 -13.211 -2.135 1 97.38 85 LEU A CA 1
ATOM 652 C C . LEU A 1 85 ? 7.539 -12.844 -3.182 1 97.38 85 LEU A C 1
ATOM 654 O O . LEU A 1 85 ? 8.398 -12 -2.932 1 97.38 85 LEU A O 1
ATOM 658 N N . HIS A 1 86 ? 7.387 -13.445 -4.305 1 97.06 86 HIS A N 1
ATOM 659 C CA . HIS A 1 86 ? 8.344 -13.148 -5.363 1 97.06 86 HIS A CA 1
ATOM 660 C C . HIS A 1 86 ? 8.242 -11.688 -5.797 1 97.06 86 HIS A C 1
ATOM 662 O O . HIS A 1 86 ? 9.266 -11 -5.906 1 97.06 86 HIS A O 1
ATOM 668 N N . VAL A 1 87 ? 7.078 -11.172 -5.953 1 97.19 87 VAL A N 1
ATOM 669 C CA . VAL A 1 87 ? 6.883 -9.828 -6.477 1 97.19 87 VAL A CA 1
ATOM 670 C C . VAL A 1 87 ? 7.301 -8.797 -5.426 1 97.19 87 VAL A C 1
ATOM 672 O O . VAL A 1 87 ? 7.711 -7.684 -5.766 1 97.19 87 VAL A O 1
ATOM 675 N N . THR A 1 88 ? 7.262 -9.164 -4.141 1 97.56 88 THR A N 1
ATOM 676 C CA . THR A 1 88 ? 7.57 -8.195 -3.096 1 97.56 88 THR A CA 1
ATOM 677 C C . THR A 1 88 ? 9.062 -7.875 -3.08 1 97.56 88 THR A C 1
ATOM 679 O O . THR A 1 88 ? 9.477 -6.836 -2.559 1 97.56 88 THR A O 1
ATOM 682 N N . VAL A 1 89 ? 9.859 -8.727 -3.658 1 97.88 89 VAL A N 1
ATOM 683 C CA . VAL A 1 89 ? 11.297 -8.477 -3.676 1 97.88 89 VAL A CA 1
ATOM 684 C C . VAL A 1 89 ? 11.594 -7.211 -4.484 1 97.88 89 VAL A C 1
ATOM 686 O O . VAL A 1 89 ? 12.094 -6.227 -3.941 1 97.88 89 VAL A O 1
ATOM 689 N N . PRO A 1 90 ? 11.219 -7.184 -5.727 1 97.69 90 PRO A N 1
ATOM 690 C CA . PRO A 1 90 ? 11.461 -5.934 -6.453 1 97.69 90 PRO A CA 1
ATOM 691 C C . PRO A 1 90 ? 10.633 -4.77 -5.914 1 97.69 90 PRO A C 1
ATOM 693 O O . PRO A 1 90 ? 11.047 -3.611 -6.027 1 97.69 90 PRO A O 1
ATOM 696 N N . ILE A 1 91 ? 9.492 -4.93 -5.344 1 97.81 91 ILE A N 1
ATOM 697 C CA . ILE A 1 91 ? 8.688 -3.855 -4.766 1 97.81 91 ILE A CA 1
ATOM 698 C C . ILE A 1 91 ? 9.438 -3.223 -3.598 1 97.81 91 ILE A C 1
ATOM 700 O O . ILE A 1 91 ? 9.477 -1.997 -3.469 1 97.81 91 ILE A O 1
ATOM 704 N N . ARG A 1 92 ? 10.047 -4.059 -2.77 1 97.94 92 ARG A N 1
ATOM 705 C CA . ARG A 1 92 ? 10.82 -3.549 -1.646 1 97.94 92 ARG A CA 1
ATOM 706 C C . ARG A 1 92 ? 12.047 -2.779 -2.131 1 97.94 92 ARG A C 1
ATOM 708 O O . ARG A 1 92 ? 12.43 -1.774 -1.531 1 97.94 92 ARG A O 1
ATOM 715 N N . LEU A 1 93 ? 12.57 -3.248 -3.164 1 98.06 93 LEU A N 1
ATOM 716 C CA . LEU A 1 93 ? 13.688 -2.518 -3.752 1 98.06 93 LEU A CA 1
ATOM 717 C C . LEU A 1 93 ? 13.219 -1.181 -4.32 1 98.06 93 LEU A C 1
ATOM 719 O O . LEU A 1 93 ? 13.922 -0.175 -4.211 1 98.06 93 LEU A O 1
ATOM 723 N N . PHE A 1 94 ? 12.117 -1.163 -4.961 1 97.88 94 PHE A N 1
ATOM 724 C CA . PHE A 1 94 ? 11.523 0.089 -5.418 1 97.88 94 PHE A CA 1
ATOM 725 C C . PHE A 1 94 ? 11.32 1.048 -4.25 1 97.88 94 PHE A C 1
ATOM 727 O O . PHE A 1 94 ? 11.688 2.221 -4.332 1 97.88 94 PHE A O 1
ATOM 734 N N . VAL A 1 95 ? 10.688 0.57 -3.168 1 97.81 95 VAL A N 1
ATOM 735 C CA . VAL A 1 95 ? 10.438 1.401 -1.996 1 97.81 95 VAL A CA 1
ATOM 736 C C . VAL A 1 95 ? 11.758 1.95 -1.456 1 97.81 95 VAL A C 1
ATOM 738 O O . VAL A 1 95 ? 11.867 3.146 -1.177 1 97.81 95 VAL A O 1
ATOM 741 N N . THR A 1 96 ? 12.727 1.057 -1.361 1 98.12 96 THR A N 1
ATOM 742 C CA . THR A 1 96 ? 14.062 1.452 -0.92 1 98.12 96 THR A CA 1
ATOM 743 C C . THR A 1 96 ? 14.594 2.594 -1.778 1 98.12 96 THR A C 1
ATOM 745 O O . THR A 1 96 ? 15.07 3.602 -1.252 1 98.12 96 THR A O 1
ATOM 748 N N . THR A 1 97 ? 14.469 2.447 -3.016 1 98.06 97 THR A N 1
ATOM 749 C CA . THR A 1 97 ? 14.992 3.436 -3.951 1 98.06 97 THR A CA 1
ATOM 750 C C . THR A 1 97 ? 14.195 4.734 -3.873 1 98.06 97 THR A C 1
ATOM 752 O O . THR A 1 97 ? 14.766 5.82 -3.842 1 98.06 97 THR A O 1
ATOM 755 N N . ALA A 1 98 ? 12.867 4.609 -3.867 1 97.5 98 ALA A N 1
ATOM 756 C CA . ALA A 1 98 ? 12 5.785 -3.816 1 97.5 98 ALA A CA 1
ATOM 757 C C . ALA A 1 98 ? 12.266 6.609 -2.561 1 97.5 98 ALA A C 1
ATOM 759 O O . ALA A 1 98 ? 12.367 7.836 -2.623 1 97.5 98 ALA A O 1
ATOM 760 N N . LEU A 1 99 ? 12.383 5.93 -1.425 1 97.62 99 LEU A N 1
ATOM 761 C CA . LEU A 1 99 ? 12.68 6.621 -0.176 1 97.62 99 LEU A CA 1
ATOM 762 C C . LEU A 1 99 ? 14.062 7.258 -0.228 1 97.62 99 LEU A C 1
ATOM 764 O O . LEU A 1 99 ? 14.258 8.375 0.255 1 97.62 99 LEU A O 1
ATOM 768 N N . GLY A 1 100 ? 15 6.547 -0.806 1 97.44 100 GLY A N 1
ATOM 769 C CA . GLY A 1 100 ? 16.344 7.094 -0.971 1 97.44 100 GLY A CA 1
ATOM 770 C C . GLY A 1 100 ? 16.375 8.336 -1.844 1 97.44 100 GLY A C 1
A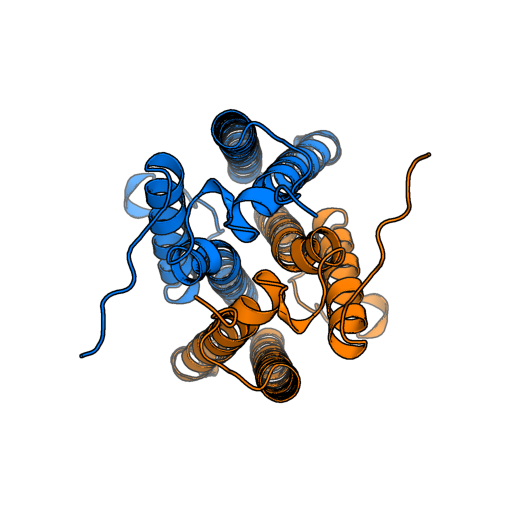TOM 771 O O . GLY A 1 100 ? 17.062 9.305 -1.526 1 97.44 100 GLY A O 1
ATOM 772 N N . VAL A 1 101 ? 15.656 8.281 -2.91 1 96.62 101 VAL A N 1
ATOM 773 C CA . VAL A 1 101 ? 15.57 9.43 -3.812 1 96.62 101 VAL A CA 1
ATOM 774 C C . VAL A 1 101 ? 14.961 10.617 -3.08 1 96.62 101 VAL A C 1
ATOM 776 O O . VAL A 1 101 ? 15.422 11.75 -3.24 1 96.62 101 VAL A O 1
ATOM 779 N N . ASN A 1 102 ? 13.945 10.383 -2.277 1 95.88 102 ASN A N 1
ATOM 780 C CA . ASN A 1 102 ? 13.352 11.453 -1.482 1 95.88 102 ASN A CA 1
ATOM 781 C C . ASN A 1 102 ? 14.367 12.07 -0.53 1 95.88 102 ASN A C 1
ATOM 783 O O . ASN A 1 102 ? 14.461 13.297 -0.427 1 95.88 102 ASN A O 1
ATOM 787 N N . VAL A 1 103 ? 15.133 11.227 0.113 1 95.94 103 VAL A N 1
ATOM 788 C CA . VAL A 1 103 ? 16.141 11.711 1.058 1 95.94 103 VAL A CA 1
ATOM 789 C C . VAL A 1 103 ? 17.203 12.508 0.313 1 95.94 103 VAL A C 1
ATOM 791 O O . VAL A 1 103 ? 17.641 13.562 0.784 1 95.94 103 VAL A O 1
ATOM 794 N N . LEU A 1 104 ? 17.578 12.047 -0.777 1 95.31 104 LEU A N 1
ATOM 795 C CA . LEU A 1 104 ? 18.625 12.695 -1.554 1 95.31 104 LEU A CA 1
ATOM 796 C C . LEU A 1 104 ? 18.156 14.055 -2.066 1 95.31 104 LEU A C 1
ATOM 798 O O . LEU A 1 104 ? 18.891 15.047 -1.978 1 95.31 104 LEU A O 1
ATOM 802 N N . LEU A 1 105 ? 16.922 14.148 -2.547 1 92.75 105 LEU A N 1
ATOM 803 C CA . LEU A 1 105 ? 16.422 15.352 -3.213 1 92.75 105 LEU A CA 1
ATOM 804 C C . LEU A 1 105 ? 15.875 16.344 -2.201 1 92.75 105 LEU A C 1
ATOM 806 O O . LEU A 1 105 ? 15.938 17.562 -2.416 1 92.75 105 LEU A O 1
ATOM 810 N N . ARG A 1 106 ? 15.391 15.812 -1.064 1 91.38 106 ARG A N 1
ATOM 811 C CA . ARG A 1 106 ? 14.641 16.688 -0.168 1 91.38 106 ARG A CA 1
ATOM 812 C C . ARG A 1 106 ? 15.211 16.641 1.245 1 91.38 106 ARG A C 1
ATOM 814 O O . ARG A 1 106 ? 14.656 17.25 2.164 1 91.38 106 ARG A O 1
ATOM 821 N N . GLY A 1 107 ? 16.203 15.922 1.424 1 90.06 107 GLY A N 1
ATOM 822 C CA . GLY A 1 107 ? 16.734 15.664 2.754 1 90.06 107 GLY A CA 1
ATOM 823 C C . GLY A 1 107 ? 16.891 16.922 3.59 1 90.06 107 GLY A C 1
ATOM 824 O O . GLY A 1 107 ? 16.547 16.922 4.773 1 90.06 107 GLY A O 1
ATOM 825 N N . ARG A 1 108 ? 17.266 18.062 3.025 1 91.69 108 ARG A N 1
ATOM 826 C CA . ARG A 1 108 ? 17.531 19.312 3.746 1 91.69 108 ARG A CA 1
ATOM 827 C C . ARG A 1 108 ? 16.234 19.984 4.18 1 91.69 108 ARG A C 1
ATOM 829 O O . ARG A 1 108 ? 16.219 20.781 5.117 1 91.69 108 ARG A O 1
ATOM 836 N N . ARG A 1 109 ? 15.148 19.641 3.582 1 92.62 109 ARG A N 1
ATOM 837 C CA . ARG A 1 109 ? 13.875 20.281 3.863 1 92.62 109 ARG A CA 1
ATOM 838 C C . ARG A 1 109 ? 12.945 19.344 4.641 1 92.62 109 ARG A C 1
ATOM 840 O O . ARG A 1 109 ? 11.805 19.703 4.938 1 92.62 109 ARG A O 1
ATOM 847 N N . MET A 1 110 ? 13.469 18.188 4.934 1 93.69 110 MET A N 1
ATOM 848 C CA . MET A 1 110 ? 12.664 17.219 5.668 1 93.69 110 MET A CA 1
ATOM 849 C C . MET A 1 110 ? 12.695 17.516 7.164 1 93.69 110 MET A C 1
ATOM 851 O O . MET A 1 110 ? 13.609 18.188 7.656 1 93.69 110 MET A O 1
ATOM 855 N N . SER A 1 111 ? 11.633 17.094 7.801 1 92.56 111 SER A N 1
ATOM 856 C CA . SER A 1 111 ? 11.688 17.109 9.258 1 92.56 111 SER A CA 1
ATOM 857 C C . SER A 1 111 ? 12.688 16.078 9.781 1 92.56 111 SER A C 1
ATOM 859 O O . SER A 1 111 ? 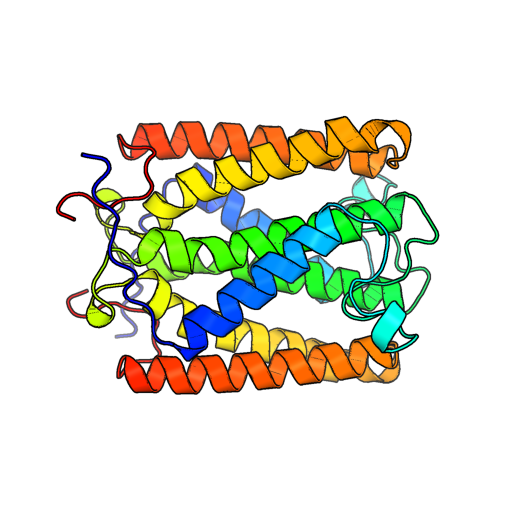13.016 15.109 9.086 1 92.56 111 SER A O 1
ATOM 861 N N . GLU A 1 112 ? 13.219 16.312 10.961 1 92.25 112 GLU A N 1
ATOM 862 C CA . GLU A 1 112 ? 14.148 15.359 11.555 1 92.25 112 GLU A CA 1
ATOM 863 C C . GLU A 1 112 ? 13.523 13.977 11.672 1 92.25 112 GLU A C 1
ATOM 865 O O . GLU A 1 112 ? 14.156 12.969 11.328 1 92.25 112 GLU A O 1
ATOM 870 N N . GLU A 1 113 ? 12.266 13.883 12.109 1 90.12 113 GLU A N 1
ATOM 871 C CA . GLU A 1 113 ? 11.555 12.609 12.242 1 90.12 113 GLU A CA 1
ATOM 872 C C . GLU A 1 113 ? 11.391 11.93 10.883 1 90.12 113 GLU A C 1
ATOM 874 O O . GLU A 1 113 ? 11.633 10.727 10.758 1 90.12 113 GLU A O 1
ATOM 879 N N . GLY A 1 114 ? 10.977 12.766 9.969 1 92.69 114 GLY A N 1
ATOM 880 C CA . GLY A 1 114 ? 10.773 12.227 8.633 1 92.69 114 GLY A CA 1
ATOM 881 C C . GLY A 1 114 ? 12.047 11.68 8.008 1 92.69 114 GLY A C 1
ATOM 882 O O . GLY A 1 114 ? 12.039 10.617 7.383 1 92.69 114 GLY A O 1
ATOM 883 N N . PHE A 1 115 ? 13.117 12.375 8.25 1 95 115 PHE A N 1
ATOM 884 C CA . PHE A 1 115 ? 14.414 11.961 7.715 1 95 115 PHE A CA 1
ATOM 885 C C . PHE A 1 115 ? 14.805 10.594 8.258 1 95 115 PHE A C 1
ATOM 887 O O . PHE A 1 115 ? 15.117 9.68 7.492 1 95 115 PHE A O 1
ATOM 894 N N . TRP A 1 116 ? 14.734 10.391 9.469 1 93.44 116 TRP A N 1
ATOM 895 C CA . TRP A 1 116 ? 15.148 9.141 10.109 1 93.44 116 TRP A CA 1
ATOM 896 C C . TRP A 1 116 ? 14.172 8.016 9.789 1 93.44 116 TRP A C 1
ATOM 898 O O . TRP A 1 116 ? 14.57 6.855 9.664 1 93.44 116 TRP A O 1
ATOM 908 N N . GLU A 1 117 ? 12.922 8.336 9.641 1 93.62 117 GLU A N 1
ATOM 909 C CA . GLU A 1 117 ? 11.93 7.336 9.258 1 93.62 117 GLU A CA 1
ATOM 910 C C . GLU A 1 117 ? 12.188 6.816 7.848 1 93.62 117 GLU A C 1
ATOM 912 O O . GLU A 1 117 ? 12.156 5.605 7.609 1 93.62 117 GLU A O 1
ATOM 917 N N . PHE A 1 118 ? 12.453 7.777 6.992 1 96.62 118 PHE A N 1
ATOM 918 C CA . PHE A 1 118 ? 12.734 7.371 5.621 1 96.62 118 PHE A CA 1
ATOM 919 C C . PHE A 1 118 ? 13.984 6.504 5.559 1 96.62 118 PHE A C 1
ATOM 921 O O . PHE A 1 118 ? 14.016 5.496 4.852 1 96.62 118 PHE A O 1
ATOM 928 N N . LEU A 1 119 ? 14.969 6.832 6.332 1 96.62 119 LEU A N 1
ATOM 929 C CA . LEU A 1 119 ? 16.203 6.051 6.355 1 96.62 119 LEU A CA 1
ATOM 930 C C . LEU A 1 119 ? 15.961 4.664 6.938 1 96.62 119 LEU A C 1
ATOM 932 O O . LEU A 1 119 ? 16.406 3.662 6.371 1 96.62 119 LEU A O 1
ATOM 936 N N . ALA A 1 120 ? 15.258 4.621 8.008 1 94.81 120 ALA A N 1
ATOM 937 C CA . ALA A 1 120 ? 14.969 3.346 8.656 1 94.81 120 ALA A CA 1
ATOM 938 C C . ALA A 1 120 ? 14.156 2.436 7.742 1 94.81 120 ALA A C 1
ATOM 940 O O . ALA A 1 120 ? 14.453 1.245 7.617 1 94.81 120 ALA A O 1
ATOM 941 N N . LEU A 1 121 ? 13.133 3.006 7.125 1 95.56 121 LEU A N 1
ATOM 942 C CA . LEU A 1 121 ? 12.297 2.229 6.219 1 95.56 121 LEU A CA 1
ATOM 943 C C . LEU A 1 121 ? 13.094 1.756 5.008 1 95.56 121 LEU A C 1
ATOM 945 O O . LEU A 1 121 ? 12.914 0.628 4.543 1 95.56 121 LEU A O 1
ATOM 949 N N . ARG A 1 122 ? 13.93 2.643 4.559 1 97.19 122 ARG A N 1
ATOM 950 C CA . ARG A 1 122 ? 14.797 2.287 3.438 1 97.19 122 ARG A CA 1
ATOM 951 C C . ARG A 1 122 ? 15.672 1.088 3.781 1 97.19 122 ARG A C 1
ATOM 953 O O . ARG A 1 122 ? 15.75 0.125 3.016 1 97.19 122 ARG A O 1
ATOM 960 N N . VAL A 1 123 ? 16.297 1.113 4.879 1 97.31 123 VAL A N 1
ATOM 961 C CA . VAL A 1 123 ? 17.203 0.053 5.301 1 97.31 123 VAL A CA 1
ATOM 962 C C . VAL A 1 123 ? 16.422 -1.231 5.551 1 97.31 123 VAL A C 1
ATOM 964 O O . VAL A 1 123 ? 16.812 -2.311 5.105 1 97.31 123 VAL A O 1
ATOM 967 N N . THR A 1 124 ? 15.297 -1.175 6.23 1 95.69 124 THR A N 1
ATOM 968 C CA . THR A 1 124 ? 14.492 -2.352 6.547 1 95.69 124 THR A CA 1
ATOM 969 C C . THR A 1 124 ? 13.984 -3.018 5.273 1 95.69 124 THR A C 1
ATOM 971 O O . THR A 1 124 ? 14.023 -4.246 5.152 1 95.69 124 THR A O 1
ATOM 974 N N . ASP A 1 125 ? 13.531 -2.178 4.332 1 97.25 125 ASP A N 1
ATOM 975 C CA . ASP A 1 125 ? 13.023 -2.748 3.086 1 97.25 125 ASP A CA 1
ATOM 976 C C . ASP A 1 125 ? 14.164 -3.33 2.248 1 97.25 125 ASP A C 1
ATOM 978 O O . ASP A 1 125 ? 13.992 -4.363 1.6 1 97.25 125 ASP A O 1
ATOM 982 N N . PHE A 1 126 ? 15.297 -2.668 2.295 1 98.06 126 PHE A N 1
ATOM 983 C CA . PHE A 1 126 ? 16.438 -3.191 1.562 1 98.06 126 PHE A CA 1
ATOM 984 C C . PHE A 1 126 ? 16.859 -4.551 2.109 1 98.06 126 PHE A C 1
ATOM 986 O O . PHE A 1 126 ? 17 -5.516 1.353 1 98.06 126 PHE A O 1
ATOM 993 N N . VAL A 1 127 ? 17.016 -4.633 3.359 1 97.81 127 VAL A N 1
ATOM 994 C CA . VAL A 1 127 ? 17.391 -5.875 4.016 1 97.81 127 VAL A CA 1
ATOM 995 C C . VAL A 1 127 ? 16.328 -6.941 3.771 1 97.81 127 VAL A C 1
ATOM 997 O O . VAL A 1 127 ? 16.641 -8.086 3.455 1 97.81 127 VAL A O 1
ATOM 1000 N N . GLY A 1 128 ? 15.07 -6.551 3.875 1 96.75 128 GLY A N 1
ATOM 1001 C CA . GLY A 1 128 ? 13.984 -7.484 3.609 1 96.75 128 GLY A CA 1
ATOM 1002 C C . GLY A 1 128 ? 14 -8.031 2.195 1 96.75 128 GLY A C 1
ATOM 1003 O O . GLY A 1 128 ? 13.773 -9.227 1.982 1 96.75 128 GLY A O 1
ATOM 1004 N N . ALA A 1 129 ? 14.281 -7.148 1.262 1 97.75 129 ALA A N 1
ATOM 1005 C CA . ALA A 1 129 ? 14.344 -7.57 -0.135 1 97.75 129 ALA A CA 1
ATOM 1006 C C . ALA A 1 129 ? 15.492 -8.555 -0.356 1 97.75 129 ALA A C 1
ATOM 1008 O O . ALA A 1 129 ? 15.312 -9.578 -1.02 1 97.75 129 ALA A O 1
ATOM 1009 N N . VAL A 1 130 ? 16.625 -8.25 0.204 1 97.75 130 VAL A N 1
ATOM 1010 C CA . VAL A 1 130 ? 17.812 -9.086 0.022 1 97.75 130 VAL A CA 1
ATOM 1011 C C . VAL A 1 130 ? 17.594 -10.445 0.685 1 97.75 130 VAL A C 1
ATOM 1013 O O . VAL A 1 130 ? 17.844 -11.484 0.077 1 97.75 130 VAL A O 1
ATOM 1016 N N . MET A 1 131 ? 17.062 -10.445 1.854 1 97.31 131 MET A N 1
ATOM 1017 C CA . MET A 1 131 ? 16.828 -11.695 2.57 1 97.31 131 MET A CA 1
ATOM 1018 C C . MET A 1 131 ? 15.812 -12.562 1.829 1 97.31 131 MET A C 1
ATOM 1020 O O . MET A 1 131 ? 16.047 -13.758 1.633 1 97.31 131 MET A O 1
ATOM 1024 N N . LEU A 1 132 ? 14.734 -11.953 1.468 1 96.94 132 LEU A N 1
ATOM 1025 C CA . LEU A 1 132 ? 13.688 -12.703 0.779 1 96.94 132 LEU A CA 1
ATOM 1026 C C . LEU A 1 132 ? 14.172 -13.18 -0.587 1 96.94 132 LEU A C 1
ATOM 1028 O O . LEU A 1 132 ? 13.93 -14.328 -0.973 1 96.94 132 LEU A O 1
ATOM 1032 N N . GLY A 1 133 ? 14.797 -12.289 -1.3 1 96.94 133 GLY A N 1
ATOM 1033 C CA . GLY A 1 133 ? 15.352 -12.68 -2.582 1 96.94 133 GLY A CA 1
ATOM 1034 C C . GLY A 1 133 ? 16.328 -13.844 -2.479 1 96.94 133 GLY A C 1
ATOM 1035 O O . GLY A 1 133 ? 16.312 -14.742 -3.318 1 96.94 133 GLY A O 1
ATOM 1036 N N . TRP A 1 134 ? 17.125 -13.758 -1.467 1 96.38 134 TRP A N 1
ATOM 1037 C CA . TRP A 1 134 ? 18.078 -14.836 -1.225 1 96.38 134 TRP A CA 1
ATOM 1038 C C . TRP A 1 134 ? 17.344 -16.141 -0.906 1 96.38 134 TRP A C 1
ATOM 1040 O O . TRP A 1 134 ? 17.703 -17.203 -1.419 1 96.38 134 TRP A O 1
ATOM 1050 N N . GLU A 1 135 ? 16.375 -16.078 -0.082 1 95 135 GLU A N 1
ATOM 1051 C CA . GLU A 1 135 ? 15.578 -17.25 0.292 1 95 135 GLU A CA 1
ATOM 1052 C C . GLU A 1 135 ? 14.867 -17.844 -0.92 1 95 135 GLU A C 1
ATOM 1054 O O . GLU A 1 135 ? 14.773 -19.062 -1.053 1 95 135 GLU A O 1
ATOM 1059 N N . LEU A 1 136 ? 14.398 -17.031 -1.816 1 95.75 136 LEU A N 1
ATOM 1060 C CA . LEU A 1 136 ? 13.664 -17.469 -2.998 1 95.75 136 LEU A CA 1
ATOM 1061 C C . LEU A 1 136 ? 14.625 -17.875 -4.113 1 95.75 136 LEU A C 1
ATOM 1063 O O . LEU A 1 136 ? 14.227 -18.562 -5.059 1 95.75 136 LEU A O 1
ATOM 1067 N N . GLY A 1 137 ? 15.883 -17.453 -4.031 1 94.62 137 GLY A N 1
ATOM 1068 C CA . GLY A 1 137 ? 16.891 -17.734 -5.039 1 94.62 137 GLY A CA 1
ATOM 1069 C C . GLY A 1 137 ? 16.75 -16.859 -6.273 1 94.62 137 GLY A C 1
ATOM 1070 O O . GLY A 1 137 ? 17.328 -17.172 -7.324 1 94.62 137 GLY A O 1
ATOM 1071 N N . ARG A 1 138 ? 15.859 -15.805 -6.137 1 93.94 138 ARG A N 1
ATOM 1072 C CA . ARG A 1 138 ? 15.625 -14.93 -7.277 1 93.94 138 ARG A CA 1
ATOM 1073 C C . ARG A 1 138 ? 15.203 -13.539 -6.824 1 93.94 138 ARG A C 1
ATOM 1075 O O . ARG A 1 138 ? 14.578 -13.383 -5.773 1 93.94 138 ARG A O 1
ATOM 1082 N N . PHE A 1 139 ? 15.422 -12.547 -7.699 1 94.75 139 PHE A N 1
ATOM 1083 C CA . PHE A 1 139 ? 15.156 -11.164 -7.344 1 94.75 139 PHE A CA 1
ATOM 1084 C C . PHE A 1 139 ? 14.266 -10.5 -8.383 1 94.75 139 PHE A C 1
ATOM 1086 O O . PHE A 1 139 ? 13.922 -9.32 -8.25 1 94.75 139 PHE A O 1
ATOM 1093 N N . ASP A 1 140 ? 13.805 -11.242 -9.414 1 92.31 140 ASP A N 1
ATOM 1094 C CA . ASP A 1 140 ? 13.133 -10.633 -10.555 1 92.31 140 ASP A CA 1
ATOM 1095 C C . ASP A 1 140 ? 11.617 -10.609 -10.359 1 92.31 140 ASP A C 1
ATOM 1097 O O . ASP A 1 140 ? 10.883 -10.102 -11.211 1 92.31 140 ASP A O 1
ATOM 1101 N N . GLY A 1 141 ? 11.148 -11.156 -9.258 1 94 141 GLY A N 1
ATOM 1102 C CA . GLY A 1 141 ? 9.727 -11.109 -8.938 1 94 141 GLY A CA 1
ATOM 1103 C C . GLY A 1 141 ? 8.914 -12.164 -9.656 1 94 141 GLY A C 1
ATOM 1104 O O . GLY A 1 141 ? 7.68 -12.141 -9.617 1 94 141 GLY A O 1
ATOM 1105 N N . MET A 1 142 ? 9.641 -13.117 -10.32 1 93.94 142 MET A N 1
ATOM 1106 C CA . MET A 1 142 ? 8.922 -14.125 -11.109 1 93.94 142 MET A CA 1
ATOM 1107 C C . MET A 1 142 ? 8.906 -15.469 -10.391 1 93.94 142 MET A C 1
ATOM 1109 O O . MET A 1 142 ? 9.852 -15.797 -9.664 1 93.94 142 MET A O 1
ATOM 1113 N N . VAL A 1 143 ? 7.84 -16.156 -10.594 1 92.25 143 VAL A N 1
ATOM 1114 C CA . VAL A 1 143 ? 7.762 -17.531 -10.117 1 92.25 143 VAL A CA 1
ATOM 1115 C C . VAL A 1 143 ? 8.367 -18.469 -11.156 1 92.25 143 VAL A C 1
ATOM 1117 O O . VAL A 1 143 ? 8.203 -18.266 -12.359 1 92.25 143 VAL A O 1
ATOM 1120 N N . SER A 1 144 ? 9.062 -19.484 -10.648 1 85.56 144 SER A N 1
ATOM 1121 C CA . SER A 1 144 ? 9.672 -20.438 -11.562 1 85.56 144 SER A CA 1
ATOM 1122 C C . SER A 1 144 ? 8.617 -21.141 -12.422 1 85.56 144 SER A C 1
ATOM 1124 O O . SER A 1 144 ? 7.547 -21.484 -11.93 1 85.56 144 SER A O 1
ATOM 1126 N N . GLY A 1 145 ? 9 -21.25 -13.688 1 79.62 145 GLY A N 1
ATOM 1127 C CA . GLY A 1 145 ? 8.086 -21.906 -14.617 1 79.62 145 GLY A CA 1
ATOM 1128 C C . GLY A 1 145 ? 7.305 -20.922 -15.469 1 79.62 145 GLY A C 1
ATOM 1129 O O . GLY A 1 145 ? 6.512 -21.328 -16.312 1 79.62 145 GLY A O 1
ATOM 1130 N N . PHE A 1 146 ? 7.41 -19.719 -15.023 1 76.19 146 PHE A N 1
ATOM 1131 C CA . PHE A 1 146 ? 6.82 -18.672 -15.852 1 76.19 146 PHE A CA 1
ATOM 1132 C C . PHE A 1 146 ? 7.902 -17.766 -16.422 1 76.19 146 PHE A C 1
ATOM 1134 O O . PHE A 1 146 ? 8.945 -17.562 -15.789 1 76.19 146 PHE A O 1
ATOM 1141 N N . MET B 1 1 ? 17.484 -11.398 -25.438 1 32.78 1 MET B N 1
ATOM 1142 C CA . MET B 1 1 ? 16.297 -10.68 -25.875 1 32.78 1 MET B CA 1
ATOM 1143 C C . MET B 1 1 ? 15.438 -10.242 -24.703 1 32.78 1 MET B C 1
ATOM 1145 O O . MET B 1 1 ? 15.133 -11.055 -23.812 1 32.78 1 MET B O 1
ATOM 1149 N N . PHE B 1 2 ? 15.555 -9.016 -24.312 1 41.81 2 PHE B N 1
ATOM 1150 C CA . PHE B 1 2 ? 14.688 -8.508 -23.25 1 41.81 2 PHE B CA 1
ATOM 1151 C C . PHE B 1 2 ? 13.234 -8.883 -23.516 1 41.81 2 PHE B C 1
ATOM 1153 O O . PHE B 1 2 ? 12.594 -8.328 -24.406 1 41.81 2 PHE B O 1
ATOM 1160 N N . SER B 1 3 ? 12.875 -10.117 -23.547 1 49.44 3 SER B N 1
ATOM 1161 C CA . SER B 1 3 ? 11.523 -10.555 -23.875 1 49.44 3 SER B CA 1
ATOM 1162 C C . SER B 1 3 ? 10.477 -9.797 -23.078 1 49.44 3 SER B C 1
ATOM 1164 O O . SER B 1 3 ? 10.547 -9.75 -21.844 1 49.44 3 SER B O 1
ATOM 1166 N N . PHE B 1 4 ? 9.906 -8.82 -23.75 1 64.38 4 PHE B N 1
ATOM 1167 C CA . PHE B 1 4 ? 8.797 -8.039 -23.203 1 64.38 4 PHE B CA 1
ATOM 1168 C C . PHE B 1 4 ? 7.746 -8.961 -22.578 1 64.38 4 PHE B C 1
ATOM 1170 O O . PHE B 1 4 ? 7.309 -9.93 -23.219 1 64.38 4 PHE B O 1
ATOM 1177 N N . ARG B 1 5 ? 7.574 -8.844 -21.344 1 76.38 5 ARG B N 1
ATOM 1178 C CA . ARG B 1 5 ? 6.586 -9.664 -20.656 1 76.38 5 ARG B CA 1
ATOM 1179 C C . ARG B 1 5 ? 5.168 -9.227 -21 1 76.38 5 ARG B C 1
ATOM 1181 O O . ARG B 1 5 ? 4.883 -8.023 -21.062 1 76.38 5 ARG B O 1
ATOM 1188 N N . PRO B 1 6 ? 4.359 -10.133 -21.5 1 85.19 6 PRO B N 1
ATOM 1189 C CA . PRO B 1 6 ? 2.969 -9.766 -21.766 1 85.19 6 PRO B CA 1
ATOM 1190 C C . PRO B 1 6 ? 2.285 -9.117 -20.562 1 85.19 6 PRO B C 1
ATOM 1192 O O . PRO B 1 6 ? 2.641 -9.414 -19.406 1 85.19 6 PRO B O 1
ATOM 1195 N N . VAL B 1 7 ? 1.481 -8.156 -20.859 1 91.56 7 VAL B N 1
ATOM 1196 C CA . VAL B 1 7 ? 0.676 -7.508 -19.828 1 91.56 7 VAL B CA 1
ATOM 1197 C C . VAL B 1 7 ? -0.733 -8.094 -19.828 1 91.56 7 VAL B C 1
ATOM 1199 O O . VAL B 1 7 ? -1.604 -7.641 -20.578 1 91.56 7 VAL B O 1
ATOM 1202 N N . ASN B 1 8 ? -0.888 -9.109 -19.016 1 94.88 8 ASN B N 1
ATOM 1203 C CA . ASN B 1 8 ? -2.184 -9.773 -18.891 1 94.88 8 ASN B CA 1
ATOM 1204 C C . ASN B 1 8 ? -2.98 -9.203 -17.719 1 94.88 8 ASN B C 1
ATOM 1206 O O . ASN B 1 8 ? -3.104 -9.852 -16.672 1 94.88 8 ASN B O 1
ATOM 1210 N N . LEU B 1 9 ? -3.545 -8.008 -17.906 1 96.12 9 LEU B N 1
ATOM 1211 C CA . LEU B 1 9 ? -4.375 -7.371 -16.891 1 96.12 9 LEU B CA 1
ATOM 1212 C C . LEU B 1 9 ? -5.715 -6.941 -17.469 1 96.12 9 LEU B C 1
ATOM 1214 O O . LEU B 1 9 ? -5.781 -6.488 -18.625 1 96.12 9 LEU B O 1
ATOM 1218 N N . PRO B 1 10 ? -6.781 -7.117 -16.766 1 95.69 10 PRO B N 1
ATOM 1219 C CA . PRO B 1 10 ? -8.023 -6.484 -17.203 1 95.69 10 PRO B CA 1
ATOM 1220 C C . PRO B 1 10 ? -7.871 -4.984 -17.453 1 95.69 10 PRO B C 1
ATOM 1222 O O . PRO B 1 10 ? -7.156 -4.305 -16.719 1 95.69 10 PRO B O 1
ATOM 1225 N N . PRO B 1 11 ? -8.539 -4.492 -18.406 1 94.94 11 PRO B N 1
ATOM 1226 C CA . PRO B 1 11 ? -8.367 -3.082 -18.766 1 94.94 11 PRO B CA 1
ATOM 1227 C C . PRO B 1 11 ? -8.672 -2.135 -17.609 1 94.94 11 PRO B C 1
ATOM 1229 O O . PRO B 1 11 ? -7.977 -1.133 -17.438 1 94.94 11 PRO B O 1
ATOM 1232 N N . HIS B 1 12 ? -9.695 -2.385 -16.859 1 94.5 12 HIS B N 1
ATOM 1233 C CA . HIS B 1 12 ? -10.047 -1.494 -15.758 1 94.5 12 HIS B CA 1
ATOM 1234 C C . HIS B 1 12 ? -8.969 -1.498 -14.68 1 94.5 12 HIS B C 1
ATOM 1236 O O . HIS B 1 12 ? -8.734 -0.476 -14.031 1 94.5 12 HIS B O 1
ATOM 1242 N N . VAL B 1 13 ? -8.281 -2.639 -14.477 1 96.38 13 VAL B N 1
ATOM 1243 C CA . VAL B 1 13 ? -7.195 -2.74 -13.516 1 96.38 13 VAL B CA 1
ATOM 1244 C C . VAL B 1 13 ? -5.973 -1.981 -14.031 1 96.38 13 VAL B C 1
ATOM 1246 O O . VAL B 1 13 ? -5.32 -1.261 -13.273 1 96.38 13 VAL B O 1
ATOM 1249 N N . LEU B 1 14 ? -5.75 -2.133 -15.312 1 96.12 14 LEU B N 1
ATOM 1250 C CA . LEU B 1 14 ? -4.633 -1.428 -15.93 1 96.12 14 LEU B CA 1
ATOM 1251 C C . LEU B 1 14 ? -4.793 0.081 -15.789 1 96.12 14 LEU B C 1
ATOM 1253 O O . LEU B 1 14 ? -3.85 0.776 -15.398 1 96.12 14 LEU B O 1
ATOM 1257 N N . LEU B 1 15 ? -5.957 0.535 -16.031 1 95.06 15 LEU B N 1
ATOM 1258 C CA . LEU B 1 15 ? -6.242 1.964 -15.969 1 95.06 15 LEU B CA 1
ATOM 1259 C C . LEU B 1 15 ? -6.113 2.486 -14.539 1 95.06 15 LEU B C 1
ATOM 1261 O O . LEU B 1 15 ? -5.441 3.492 -14.305 1 95.06 15 LEU B O 1
ATOM 1265 N N . THR B 1 16 ? -6.691 1.805 -13.633 1 94.75 16 THR B N 1
ATOM 1266 C CA . THR B 1 16 ? -6.688 2.258 -12.242 1 94.75 16 THR B CA 1
ATOM 1267 C C . THR B 1 16 ? -5.281 2.188 -11.656 1 94.75 16 THR B C 1
ATOM 1269 O O . THR B 1 16 ? -4.84 3.109 -10.969 1 94.75 16 THR B O 1
ATOM 1272 N N . SER B 1 17 ? -4.586 1.131 -11.977 1 96.75 17 SER B N 1
ATOM 1273 C CA . SER B 1 17 ? -3.246 0.971 -11.422 1 96.75 17 SER B CA 1
ATOM 1274 C C . SER B 1 17 ? -2.289 2.018 -11.977 1 96.75 17 SER B C 1
ATOM 1276 O O . SER B 1 17 ? -1.497 2.602 -11.234 1 96.75 17 SER B O 1
ATOM 1278 N N . THR B 1 18 ? -2.387 2.332 -13.242 1 96.81 18 THR B N 1
ATOM 1279 C CA . THR B 1 18 ? -1.539 3.346 -13.859 1 96.81 18 THR B CA 1
ATOM 1280 C C . THR B 1 18 ? -1.826 4.723 -13.273 1 96.81 18 THR B C 1
ATOM 1282 O O . THR B 1 18 ? -0.901 5.48 -12.969 1 96.81 18 THR B O 1
ATOM 1285 N N . THR B 1 19 ? -3.053 4.984 -13.102 1 94.44 19 THR B N 1
ATOM 1286 C CA . THR B 1 19 ? -3.461 6.277 -12.57 1 94.44 19 THR B CA 1
ATOM 1287 C C . THR B 1 19 ? -2.955 6.457 -11.141 1 94.44 19 THR B C 1
ATOM 1289 O O . THR B 1 19 ? -2.385 7.496 -10.805 1 94.44 19 THR B O 1
ATOM 1292 N N . VAL B 1 20 ? -3.057 5.445 -10.312 1 94.88 20 VAL B N 1
ATOM 1293 C CA . VAL B 1 20 ? -2.654 5.539 -8.914 1 94.88 20 VAL B CA 1
ATOM 1294 C C . VAL B 1 20 ? -1.133 5.621 -8.812 1 94.88 20 VAL B C 1
ATOM 1296 O O . VAL B 1 20 ? -0.596 6.363 -7.988 1 94.88 20 VAL B O 1
ATOM 1299 N N . ILE B 1 21 ? -0.476 4.898 -9.641 1 96.56 21 ILE B N 1
ATOM 1300 C CA . ILE B 1 21 ? 0.981 4.973 -9.648 1 96.56 21 ILE B CA 1
ATOM 1301 C C . ILE B 1 21 ? 1.422 6.383 -10.031 1 96.56 21 ILE B C 1
ATOM 1303 O O . ILE B 1 21 ? 2.301 6.965 -9.391 1 96.56 21 ILE B O 1
ATOM 1307 N N . GLY B 1 22 ? 0.784 6.93 -11.086 1 94.56 22 GLY B N 1
ATOM 1308 C CA . GLY B 1 22 ? 1.107 8.289 -11.5 1 94.56 22 GLY B CA 1
ATOM 1309 C C . GLY B 1 22 ? 0.862 9.32 -10.406 1 94.56 22 GLY B C 1
ATOM 1310 O O . GLY B 1 22 ? 1.722 10.156 -10.141 1 94.56 22 GLY B O 1
ATOM 1311 N N . LEU B 1 23 ? -0.273 9.219 -9.742 1 92.62 23 LEU B N 1
ATOM 1312 C CA . LEU B 1 23 ? -0.61 10.141 -8.664 1 92.62 23 LEU B CA 1
ATOM 1313 C C . LEU B 1 23 ? 0.334 9.953 -7.47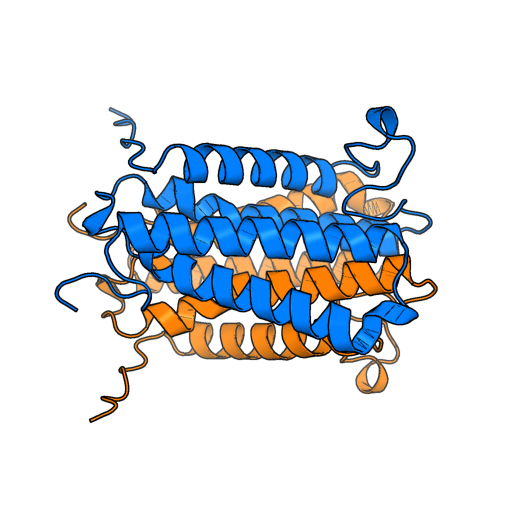7 1 92.62 23 LEU B C 1
ATOM 1315 O O . LEU B 1 23 ? 0.784 10.93 -6.879 1 92.62 23 LEU B O 1
ATOM 1319 N N . GLY B 1 24 ? 0.586 8.672 -7.145 1 94.38 24 GLY B N 1
ATOM 1320 C CA . GLY B 1 24 ? 1.494 8.383 -6.051 1 94.38 24 GLY B CA 1
ATOM 1321 C C . GLY B 1 24 ? 2.893 8.922 -6.273 1 94.38 24 GLY B C 1
ATOM 1322 O O . GLY B 1 24 ? 3.5 9.484 -5.359 1 94.38 24 GLY B O 1
ATOM 1323 N N . LEU B 1 25 ? 3.344 8.758 -7.449 1 94 25 LEU B N 1
ATOM 1324 C CA . LEU B 1 25 ? 4.66 9.281 -7.797 1 94 25 LEU B CA 1
ATOM 1325 C C . LEU B 1 25 ? 4.684 10.805 -7.695 1 94 25 LEU B C 1
ATOM 1327 O O . LEU B 1 25 ? 5.629 11.375 -7.152 1 94 25 LEU B O 1
ATOM 1331 N N . TYR B 1 26 ? 3.664 11.414 -8.18 1 91.62 26 TYR B N 1
ATOM 1332 C CA . TYR B 1 26 ? 3.564 12.867 -8.109 1 91.62 26 TYR B CA 1
ATOM 1333 C C . TYR B 1 26 ? 3.58 13.344 -6.664 1 91.62 26 TYR B C 1
ATOM 1335 O O . TYR B 1 26 ? 4.34 14.258 -6.312 1 91.62 26 TYR B O 1
ATOM 1343 N N . ILE B 1 27 ? 2.812 12.695 -5.844 1 91.94 27 ILE B N 1
ATOM 1344 C CA . ILE B 1 27 ? 2.691 13.07 -4.438 1 91.94 27 ILE B CA 1
ATOM 1345 C C . ILE B 1 27 ? 4.02 12.836 -3.725 1 91.94 27 ILE B C 1
ATOM 1347 O O . ILE B 1 27 ? 4.402 13.609 -2.84 1 91.94 27 ILE B O 1
ATOM 1351 N N . SER B 1 28 ? 4.68 11.812 -4.094 1 93 28 SER B N 1
ATOM 1352 C CA . SER B 1 28 ? 5.934 11.453 -3.438 1 93 28 SER B CA 1
ATOM 1353 C C . SER B 1 28 ? 7.043 12.43 -3.795 1 93 28 SER B C 1
ATOM 1355 O O . SER B 1 28 ? 7.895 12.742 -2.959 1 93 28 SER B O 1
ATOM 1357 N N . LEU B 1 29 ? 7 12.969 -4.945 1 89.56 29 LEU B N 1
ATOM 1358 C CA . LEU B 1 29 ? 8.148 13.727 -5.43 1 89.56 29 LEU B CA 1
ATOM 1359 C C . LEU B 1 29 ? 7.875 15.227 -5.352 1 89.56 29 LEU B C 1
ATOM 1361 O O . LEU B 1 29 ? 8.805 16.031 -5.277 1 89.56 29 LEU B O 1
ATOM 1365 N N . PHE B 1 30 ? 6.617 15.562 -5.352 1 84.38 30 PHE B N 1
ATOM 1366 C CA . PHE B 1 30 ? 6.305 16.984 -5.398 1 84.38 30 PHE B CA 1
ATOM 1367 C C . PHE B 1 30 ? 5.516 17.406 -4.164 1 84.38 30 PHE B C 1
ATOM 1369 O O . PHE B 1 30 ? 4.777 16.609 -3.59 1 84.38 30 PHE B O 1
ATOM 1376 N N . ARG B 1 31 ? 5.664 18.641 -3.742 1 79.44 31 ARG B N 1
ATOM 1377 C CA . ARG B 1 31 ? 5.035 19.156 -2.531 1 79.44 31 ARG B CA 1
ATOM 1378 C C . ARG B 1 31 ? 3.709 19.828 -2.854 1 79.44 31 ARG B C 1
ATOM 1380 O O . ARG B 1 31 ? 3.1 20.453 -1.983 1 79.44 31 ARG B O 1
ATOM 1387 N N . THR B 1 32 ? 3.312 19.703 -4.008 1 75.12 32 THR B N 1
ATOM 1388 C CA . THR B 1 32 ? 2.041 20.312 -4.395 1 75.12 32 THR B CA 1
ATOM 1389 C C . THR B 1 32 ? 0.989 19.234 -4.652 1 75.12 32 THR B C 1
ATOM 1391 O O . THR B 1 32 ? 1.319 18.125 -5.066 1 75.12 32 THR B O 1
ATOM 1394 N N . SER B 1 33 ? -0.198 19.625 -4.238 1 73.62 33 SER B N 1
ATOM 1395 C CA . SER B 1 33 ? -1.285 18.688 -4.516 1 73.62 33 SER B CA 1
ATOM 1396 C C . SER B 1 33 ? -1.515 18.531 -6.016 1 73.62 33 SER B C 1
ATOM 1398 O O . SER B 1 33 ? -1.531 19.516 -6.75 1 73.62 33 SER B O 1
ATOM 1400 N N . PRO B 1 34 ? -1.51 17.344 -6.562 1 67.88 34 PRO B N 1
ATOM 1401 C CA . PRO B 1 34 ? -1.562 17.094 -8.008 1 67.88 34 PRO B CA 1
ATOM 1402 C C . PRO B 1 34 ? -2.75 17.781 -8.68 1 67.88 34 PRO B C 1
ATOM 1404 O O . PRO B 1 34 ? -2.648 18.219 -9.828 1 67.88 34 PRO B O 1
ATOM 1407 N N . LEU B 1 35 ? -3.865 17.906 -7.984 1 70.12 35 LEU B N 1
ATOM 1408 C CA . LEU B 1 35 ? -5.051 18.391 -8.672 1 70.12 35 LEU B CA 1
ATOM 1409 C C . LEU B 1 35 ? -5.43 19.797 -8.188 1 70.12 35 LEU B C 1
ATOM 1411 O O . LEU B 1 35 ? -6.477 20.328 -8.562 1 70.12 35 LEU B O 1
ATOM 1415 N N . LYS B 1 36 ? -4.535 20.375 -7.531 1 73.94 36 LYS B N 1
ATOM 1416 C CA . LYS B 1 36 ? -4.852 21.703 -6.996 1 73.94 36 LYS B CA 1
ATOM 1417 C C . LYS B 1 36 ? -4.996 22.734 -8.117 1 73.94 36 LYS B C 1
ATOM 1419 O O . LYS B 1 36 ? -5.922 23.547 -8.109 1 73.94 36 LYS B O 1
ATOM 1424 N N . PRO B 1 37 ? -4.191 22.703 -9.016 1 70.12 37 PRO B N 1
ATOM 1425 C CA . PRO B 1 37 ? -4.352 23.703 -10.07 1 70.12 37 PRO B CA 1
ATOM 1426 C C . PRO B 1 37 ? -5.664 23.547 -10.836 1 70.12 37 PRO B C 1
ATOM 1428 O O . PRO B 1 37 ? -6.191 24.531 -11.375 1 70.12 37 PRO B O 1
ATOM 1431 N N . LEU B 1 38 ? -6.148 22.359 -10.789 1 69.12 38 LEU B N 1
ATOM 1432 C CA . LEU B 1 38 ? -7.344 22.078 -11.57 1 69.12 38 LEU B CA 1
ATOM 1433 C C . LEU B 1 38 ? -8.602 22.266 -10.734 1 69.12 38 LEU B C 1
ATOM 1435 O O . LEU B 1 38 ? -9.609 22.781 -11.227 1 69.12 38 LEU B O 1
ATOM 1439 N N . THR B 1 39 ? -8.555 21.969 -9.398 1 70.69 39 THR B N 1
ATOM 1440 C CA . THR B 1 39 ? -9.773 21.922 -8.594 1 70.69 39 THR B CA 1
ATOM 1441 C C . THR B 1 39 ? -9.766 23.047 -7.555 1 70.69 39 THR B C 1
ATOM 1443 O O . THR B 1 39 ? -10.805 23.375 -6.977 1 70.69 39 THR B O 1
ATOM 1446 N N . GLY B 1 40 ? -8.578 23.672 -7.266 1 70.25 40 GLY B N 1
ATOM 1447 C CA . GLY B 1 40 ? -8.445 24.688 -6.23 1 70.25 40 GLY B CA 1
ATOM 1448 C C . GLY B 1 40 ? -8.445 24.109 -4.828 1 70.25 40 GLY B C 1
ATOM 1449 O O . GLY B 1 40 ? -8.406 24.844 -3.846 1 70.25 40 GLY B O 1
ATOM 1450 N N . ARG B 1 41 ? -8.578 22.766 -4.805 1 75.38 41 ARG B N 1
ATOM 1451 C CA . ARG B 1 41 ? -8.656 22.109 -3.502 1 75.38 41 ARG B CA 1
ATOM 1452 C C . ARG B 1 41 ? -7.527 21.094 -3.324 1 75.38 41 ARG B C 1
ATOM 1454 O O . ARG B 1 41 ? -6.938 20.641 -4.305 1 75.38 41 ARG B O 1
ATOM 1461 N N . ASP B 1 42 ? -7.207 20.828 -2.113 1 78.06 42 ASP B N 1
ATOM 1462 C CA . ASP B 1 42 ? -6.211 19.797 -1.818 1 78.06 42 ASP B CA 1
ATOM 1463 C C . ASP B 1 42 ? -6.812 18.406 -1.921 1 78.06 42 ASP B C 1
ATOM 1465 O O . ASP B 1 42 ? -7.57 17.984 -1.043 1 78.06 42 ASP B O 1
ATOM 1469 N N . VAL B 1 43 ? -6.477 17.812 -3.055 1 76.06 43 VAL B N 1
ATOM 1470 C CA . VAL B 1 43 ? -7.039 16.484 -3.314 1 76.06 43 VAL B CA 1
ATOM 1471 C C . VAL B 1 43 ? -6.047 15.406 -2.883 1 76.06 43 VAL B C 1
ATOM 1473 O O .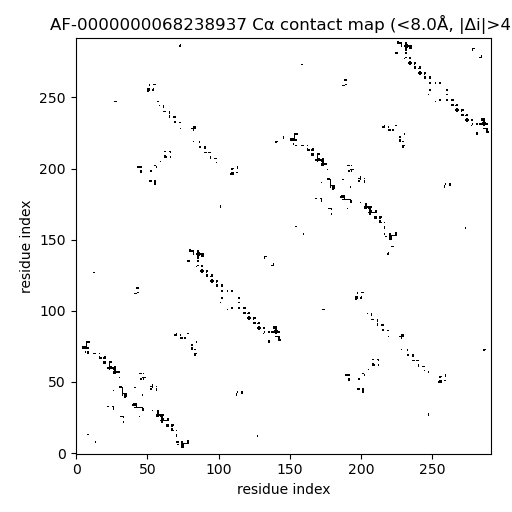 VAL B 1 43 ? -4.852 15.508 -3.162 1 76.06 43 VAL B O 1
ATOM 1476 N N . LEU B 1 44 ? -6.496 14.414 -2.141 1 80.69 44 LEU B N 1
ATOM 1477 C CA . LEU B 1 44 ? -5.793 13.211 -1.703 1 80.69 44 LEU B CA 1
ATOM 1478 C C . LEU B 1 44 ? -4.887 13.516 -0.515 1 80.69 44 LEU B C 1
ATOM 1480 O O . LEU B 1 44 ? -4.875 12.773 0.469 1 80.69 44 LEU B O 1
ATOM 1484 N N . VAL B 1 45 ? -4.086 14.648 -0.692 1 84.69 45 VAL B N 1
ATOM 1485 C CA . VAL B 1 45 ? -3.186 15.008 0.399 1 84.69 45 VAL B CA 1
ATOM 1486 C C . VAL B 1 45 ? -3.324 16.5 0.715 1 84.69 45 VAL B C 1
ATOM 1488 O O . VAL B 1 45 ? -3.652 17.297 -0.165 1 84.69 45 VAL B O 1
ATOM 1491 N N . PRO B 1 46 ? -3.137 16.812 1.979 1 82.06 46 PRO B N 1
ATOM 1492 C CA . PRO B 1 46 ? -3.189 18.219 2.34 1 82.06 46 PRO B CA 1
ATOM 1493 C C . PRO B 1 46 ? -1.994 19.016 1.81 1 82.06 46 PRO B C 1
ATOM 1495 O O . PRO B 1 46 ? -0.948 18.438 1.514 1 82.06 46 PRO B O 1
ATOM 1498 N N . ALA B 1 47 ? -2.264 20.328 1.767 1 82.62 47 ALA B N 1
ATOM 1499 C CA . ALA B 1 47 ? -1.128 21.203 1.509 1 82.62 47 ALA B CA 1
ATOM 1500 C C . ALA B 1 47 ? -0.064 21.062 2.594 1 82.62 47 ALA B C 1
ATOM 1502 O O . ALA B 1 47 ? -0.384 21.031 3.783 1 82.62 47 ALA B O 1
ATOM 1503 N N . PRO B 1 48 ? 1.192 20.859 2.182 1 85.88 48 PRO B N 1
ATOM 1504 C CA . PRO B 1 48 ? 2.256 20.641 3.166 1 85.88 48 PRO B CA 1
ATOM 1505 C C . PRO B 1 48 ? 2.639 21.922 3.91 1 85.88 48 PRO B C 1
ATOM 1507 O O . PRO B 1 48 ? 3.635 22.562 3.568 1 85.88 48 PRO B O 1
ATOM 1510 N N . SER B 1 49 ? 1.94 22.266 4.953 1 84.81 49 SER B N 1
ATOM 1511 C CA . SER B 1 49 ? 2.172 23.469 5.742 1 84.81 49 SER B CA 1
ATOM 1512 C C . SER B 1 49 ? 3.432 23.344 6.59 1 84.81 49 SER B C 1
ATOM 1514 O O . SER B 1 49 ? 4.004 24.344 7.016 1 84.81 49 SER B O 1
ATOM 1516 N N . THR B 1 50 ? 3.879 22.109 6.828 1 88.62 50 THR B N 1
ATOM 1517 C CA . THR B 1 50 ? 5.117 21.828 7.551 1 88.62 50 THR B CA 1
ATOM 1518 C C . THR B 1 50 ? 5.914 20.734 6.855 1 88.62 50 THR B C 1
ATOM 1520 O O . THR B 1 50 ? 5.375 20 6.023 1 88.62 50 THR B O 1
ATOM 1523 N N . SER B 1 51 ? 7.156 20.672 7.242 1 91.88 51 SER B N 1
ATOM 1524 C CA . SER B 1 51 ? 8 19.609 6.684 1 91.88 51 SER B CA 1
ATOM 1525 C C . SER B 1 51 ? 7.5 18.234 7.082 1 91.88 51 SER B C 1
ATOM 1527 O O . SER B 1 51 ? 7.582 17.281 6.293 1 91.88 51 SER B O 1
ATOM 1529 N N . ARG B 1 52 ? 6.961 18.156 8.195 1 91.12 52 ARG B N 1
ATOM 1530 C CA . ARG B 1 52 ? 6.477 16.875 8.703 1 91.12 52 ARG B CA 1
ATOM 1531 C C . ARG B 1 52 ? 5.277 16.391 7.898 1 91.12 52 ARG B C 1
ATOM 1533 O O . ARG B 1 52 ? 5.184 15.195 7.582 1 91.12 52 ARG B O 1
ATOM 1540 N N . ILE B 1 53 ? 4.418 17.25 7.555 1 91.12 53 ILE B N 1
ATOM 1541 C CA . ILE B 1 53 ? 3.254 16.922 6.742 1 91.12 53 ILE B CA 1
ATOM 1542 C C . ILE B 1 53 ? 3.703 16.531 5.336 1 91.12 53 ILE B C 1
ATOM 1544 O O . ILE B 1 53 ? 3.197 15.562 4.762 1 91.12 53 ILE B O 1
ATOM 1548 N N . ALA B 1 54 ? 4.668 17.219 4.863 1 92.5 54 ALA B N 1
ATOM 1549 C CA . ALA B 1 54 ? 5.219 16.922 3.545 1 92.5 54 ALA B CA 1
ATOM 1550 C C . ALA B 1 54 ? 5.82 15.516 3.514 1 92.5 54 ALA B C 1
ATOM 1552 O O . ALA B 1 54 ? 5.664 14.789 2.529 1 92.5 54 ALA B O 1
ATOM 1553 N N . ASP B 1 55 ? 6.492 15.141 4.539 1 93.5 55 ASP B N 1
ATOM 1554 C CA . ASP B 1 55 ? 7.105 13.82 4.629 1 93.5 55 ASP B CA 1
ATOM 1555 C C . ASP B 1 55 ? 6.047 12.727 4.629 1 93.5 55 ASP B C 1
ATOM 1557 O O . ASP B 1 55 ? 6.207 11.695 3.963 1 93.5 55 ASP B O 1
ATOM 1561 N N . THR B 1 56 ? 4.988 12.977 5.324 1 92.94 56 THR B N 1
ATOM 1562 C CA . THR B 1 56 ? 3.91 11.992 5.395 1 92.94 56 THR B CA 1
ATOM 1563 C C . THR B 1 56 ? 3.223 11.852 4.039 1 92.94 56 THR B C 1
ATOM 1565 O O . THR B 1 56 ? 2.879 10.742 3.625 1 92.94 56 THR B O 1
ATOM 1568 N N . ASN B 1 57 ? 3.047 12.961 3.393 1 93.56 57 ASN B N 1
ATOM 1569 C CA . ASN B 1 57 ? 2.492 12.922 2.045 1 93.56 57 ASN B CA 1
ATOM 1570 C C . ASN B 1 57 ? 3.367 12.094 1.104 1 93.56 57 ASN B C 1
ATOM 1572 O O . ASN B 1 57 ? 2.865 11.258 0.352 1 93.56 57 ASN B O 1
ATOM 1576 N N . ALA B 1 58 ? 4.617 12.359 1.195 1 95.12 58 ALA B N 1
ATOM 1577 C CA . ALA B 1 58 ? 5.559 11.641 0.336 1 95.12 58 ALA B CA 1
ATOM 1578 C C . ALA B 1 58 ? 5.527 10.141 0.617 1 95.12 58 ALA B C 1
ATOM 1580 O O . ALA B 1 58 ? 5.555 9.336 -0.31 1 95.12 58 ALA B O 1
ATOM 1581 N N . LEU B 1 59 ? 5.441 9.828 1.86 1 95.69 59 LEU B N 1
ATOM 1582 C CA . LEU B 1 59 ? 5.383 8.422 2.238 1 95.69 59 LEU B CA 1
ATOM 1583 C C . LEU B 1 59 ? 4.113 7.766 1.701 1 95.69 59 LEU B C 1
ATOM 1585 O O . LEU B 1 59 ? 4.156 6.637 1.201 1 95.69 59 LEU B O 1
ATOM 1589 N N . LEU B 1 60 ? 3.033 8.461 1.804 1 95.31 60 LEU B N 1
ATOM 1590 C CA . LEU B 1 60 ? 1.777 7.957 1.263 1 95.31 60 LEU B CA 1
ATOM 1591 C C . LEU B 1 60 ? 1.899 7.688 -0.233 1 95.31 60 LEU B C 1
ATOM 1593 O O . LEU B 1 60 ? 1.409 6.668 -0.726 1 95.31 60 LEU B O 1
ATOM 1597 N N . GLY B 1 61 ? 2.529 8.594 -0.899 1 95.88 61 GLY B N 1
ATOM 1598 C CA . GLY B 1 61 ? 2.754 8.391 -2.32 1 95.88 61 GLY B CA 1
ATOM 1599 C C . GLY B 1 61 ? 3.572 7.152 -2.625 1 95.88 61 GLY B C 1
ATOM 1600 O O . GLY B 1 61 ? 3.234 6.383 -3.529 1 95.88 61 GLY B O 1
ATOM 1601 N N . VAL B 1 62 ? 4.613 6.934 -1.888 1 97.19 62 VAL B N 1
ATOM 1602 C CA . VAL B 1 62 ? 5.484 5.777 -2.08 1 97.19 62 VAL B CA 1
ATOM 1603 C C . VAL B 1 62 ? 4.699 4.492 -1.824 1 97.19 62 VAL B C 1
ATOM 1605 O O . VAL B 1 62 ? 4.777 3.545 -2.609 1 97.19 62 VAL B O 1
ATOM 1608 N N . VAL B 1 63 ? 3.938 4.496 -0.771 1 96.88 63 VAL B N 1
ATOM 1609 C CA . VAL B 1 63 ? 3.193 3.301 -0.392 1 96.88 63 VAL B CA 1
ATOM 1610 C C . VAL B 1 63 ? 2.094 3.029 -1.416 1 96.88 63 VAL B C 1
ATOM 1612 O O . VAL B 1 63 ? 1.812 1.874 -1.742 1 96.88 63 VAL B O 1
ATOM 1615 N N . ALA B 1 64 ? 1.5 4.086 -1.903 1 96.31 64 ALA B N 1
ATOM 1616 C CA . ALA B 1 64 ? 0.489 3.918 -2.943 1 96.31 64 ALA B CA 1
ATOM 1617 C C . ALA B 1 64 ? 1.092 3.287 -4.195 1 96.31 64 ALA B C 1
ATOM 1619 O O . ALA B 1 64 ? 0.489 2.396 -4.801 1 96.31 64 ALA B O 1
ATOM 1620 N N . CYS B 1 65 ? 2.236 3.68 -4.547 1 97.31 65 CYS B N 1
ATOM 1621 C CA . CYS B 1 65 ? 2.928 3.082 -5.684 1 97.31 65 CYS B CA 1
ATOM 1622 C C . CYS B 1 65 ? 3.254 1.619 -5.418 1 97.31 65 CYS B C 1
ATOM 1624 O O . CYS B 1 65 ? 3.055 0.765 -6.281 1 97.31 65 CYS B O 1
ATOM 1626 N N . ALA B 1 66 ? 3.754 1.409 -4.254 1 98 66 ALA B N 1
ATOM 1627 C CA . ALA B 1 66 ? 4.129 0.048 -3.883 1 98 66 ALA B CA 1
ATOM 1628 C C . ALA B 1 66 ? 2.926 -0.888 -3.938 1 98 66 ALA B C 1
ATOM 1630 O O . ALA B 1 66 ? 3.066 -2.072 -4.25 1 98 66 ALA B O 1
ATOM 1631 N N . LEU B 1 67 ? 1.761 -0.376 -3.66 1 97.56 67 LEU B N 1
ATOM 1632 C CA . LEU B 1 67 ? 0.529 -1.157 -3.658 1 97.56 67 LEU B CA 1
ATOM 1633 C C . LEU B 1 67 ? 0.086 -1.477 -5.082 1 97.56 67 LEU B C 1
ATOM 1635 O O . LEU B 1 67 ? -0.586 -2.482 -5.316 1 97.56 67 LEU B O 1
ATOM 1639 N N . GLN B 1 68 ? 0.484 -0.665 -6.027 1 97.94 68 GLN B N 1
ATOM 1640 C CA . GLN B 1 68 ? -0.046 -0.804 -7.379 1 97.94 68 GLN B CA 1
ATOM 1641 C C . GLN B 1 68 ? 0.973 -1.462 -8.305 1 97.94 68 GLN B C 1
ATOM 1643 O O . GLN B 1 68 ? 0.602 -2.096 -9.297 1 97.94 68 GLN B O 1
ATOM 1648 N N . LEU B 1 69 ? 2.189 -1.456 -7.988 1 97.31 69 LEU B N 1
ATOM 1649 C CA . LEU B 1 69 ? 3.256 -1.959 -8.852 1 97.31 69 LEU B CA 1
ATOM 1650 C C . LEU B 1 69 ? 3.115 -3.463 -9.062 1 97.31 69 LEU B C 1
ATOM 1652 O O . LEU B 1 69 ? 3.422 -3.969 -10.148 1 97.31 69 LEU B O 1
ATOM 1656 N N . PRO B 1 70 ? 2.633 -4.199 -8.078 1 97.19 70 PRO B N 1
ATOM 1657 C CA . PRO B 1 70 ? 2.525 -5.648 -8.266 1 97.19 70 PRO B CA 1
ATOM 1658 C C . PRO B 1 70 ? 1.61 -6.023 -9.43 1 97.19 70 PRO B C 1
ATOM 1660 O O . PRO B 1 70 ? 1.776 -7.09 -10.031 1 97.19 70 PRO B O 1
ATOM 1663 N N . TYR B 1 71 ? 0.633 -5.152 -9.75 1 97.38 71 TYR B N 1
ATOM 1664 C CA . TYR B 1 71 ? -0.206 -5.453 -10.906 1 97.38 71 TYR B CA 1
ATOM 1665 C C . TYR B 1 71 ? 0.636 -5.605 -12.164 1 97.38 71 TYR B C 1
ATOM 1667 O O . TYR B 1 71 ? 0.435 -6.539 -12.945 1 97.38 71 TYR B O 1
ATOM 1675 N N . PHE B 1 72 ? 1.584 -4.777 -12.312 1 96.25 72 PHE B N 1
ATOM 1676 C CA . PHE B 1 72 ? 2.428 -4.82 -13.5 1 96.25 72 PHE B CA 1
ATOM 1677 C C . PHE B 1 72 ? 3.473 -5.922 -13.383 1 96.25 72 PHE B C 1
ATOM 1679 O O . PHE B 1 72 ? 3.738 -6.637 -14.352 1 96.25 72 PHE B O 1
ATOM 1686 N N . LEU B 1 73 ? 4.008 -6.148 -12.25 1 95.38 73 LEU B N 1
ATOM 1687 C CA . LEU B 1 73 ? 5.082 -7.113 -12.047 1 95.38 73 LEU B CA 1
ATOM 1688 C C . LEU B 1 73 ? 4.559 -8.539 -12.148 1 95.38 73 LEU B C 1
ATOM 1690 O O . LEU B 1 73 ? 5.32 -9.469 -12.438 1 95.38 73 LEU B O 1
ATOM 1694 N N . SER B 1 74 ? 3.258 -8.703 -11.922 1 94.81 74 SER B N 1
ATOM 1695 C CA . SER B 1 74 ? 2.672 -10.039 -11.977 1 94.81 74 SER B CA 1
ATOM 1696 C C . SER B 1 74 ? 1.917 -10.258 -13.281 1 94.81 74 SER B C 1
ATOM 1698 O O . SER B 1 74 ? 1.34 -11.328 -13.5 1 94.81 74 SER B O 1
ATOM 1700 N N . SER B 1 75 ? 1.957 -9.336 -14.164 1 95.25 75 SER B N 1
ATOM 1701 C CA . SER B 1 75 ? 1.102 -9.352 -15.344 1 95.25 75 SER B CA 1
ATOM 1702 C C . SER B 1 75 ? 1.588 -10.375 -16.359 1 95.25 75 SER B C 1
ATOM 1704 O O . SER B 1 75 ? 0.874 -10.703 -17.312 1 95.25 75 SER B O 1
ATOM 1706 N N . TYR B 1 76 ? 2.766 -10.953 -16.156 1 93.12 76 TYR B N 1
ATOM 1707 C CA . TYR B 1 76 ? 3.27 -11.984 -17.047 1 93.12 76 TYR B CA 1
ATOM 1708 C C . TYR B 1 76 ? 2.451 -13.258 -16.938 1 93.12 76 TYR B C 1
ATOM 1710 O O . TYR B 1 76 ? 2.482 -14.109 -17.828 1 93.12 76 TYR B O 1
ATOM 1718 N N . MET B 1 77 ? 1.722 -13.359 -15.898 1 93.88 77 MET B N 1
ATOM 1719 C CA . MET B 1 77 ? 0.897 -14.539 -15.672 1 93.88 77 MET B CA 1
ATOM 1720 C C . MET B 1 77 ? -0.486 -14.367 -16.297 1 93.88 77 MET B C 1
ATOM 1722 O O . MET B 1 77 ? -1.039 -13.266 -16.297 1 93.88 77 MET B O 1
ATOM 1726 N N . PRO B 1 78 ? -1.023 -15.531 -16.781 1 93.12 78 PRO B N 1
ATOM 1727 C CA . PRO B 1 78 ? -2.426 -15.461 -17.203 1 93.12 78 PRO B CA 1
ATOM 1728 C C . PRO B 1 78 ? -3.354 -15.008 -16.078 1 93.12 78 PRO B C 1
ATOM 1730 O O . PRO B 1 78 ? -3.113 -15.336 -14.906 1 93.12 78 PRO B O 1
ATOM 1733 N N . ILE B 1 79 ? -4.383 -14.305 -16.406 1 94.38 79 ILE B N 1
ATOM 1734 C CA . ILE B 1 79 ? -5.305 -13.672 -15.477 1 94.38 79 ILE B CA 1
ATOM 1735 C C . ILE B 1 79 ? -5.824 -14.711 -14.484 1 94.38 79 ILE B C 1
ATOM 1737 O O . ILE B 1 79 ? -5.859 -14.469 -13.273 1 94.38 79 ILE B O 1
ATOM 1741 N N . GLU B 1 80 ? -6.082 -15.961 -14.922 1 92.69 80 GLU B N 1
ATOM 1742 C CA . GLU B 1 80 ? -6.691 -17 -14.102 1 92.69 80 GLU B CA 1
ATOM 1743 C C . GLU B 1 80 ? -5.695 -17.562 -13.086 1 92.69 80 GLU B C 1
ATOM 1745 O O . GLU B 1 80 ? -6.09 -18.094 -12.047 1 92.69 80 GLU B O 1
ATOM 1750 N N . LYS B 1 81 ? -4.43 -17.359 -13.383 1 93.25 81 LYS B N 1
ATOM 1751 C CA . LYS B 1 81 ? -3.391 -17.938 -12.531 1 93.25 81 LYS B CA 1
ATOM 1752 C C . LYS B 1 81 ? -2.664 -16.844 -11.742 1 93.25 81 LYS B C 1
ATOM 1754 O O . LYS B 1 81 ? -1.742 -17.141 -10.977 1 93.25 81 LYS B O 1
ATOM 1759 N N . ASN B 1 82 ? -3.09 -15.625 -11.93 1 95.5 82 ASN B N 1
ATOM 1760 C CA . ASN B 1 82 ? -2.439 -14.492 -11.289 1 95.5 82 ASN B CA 1
ATOM 1761 C C . ASN B 1 82 ? -2.854 -14.359 -9.828 1 95.5 82 ASN B C 1
ATOM 1763 O O . ASN B 1 82 ? -3.943 -13.867 -9.531 1 95.5 82 ASN B O 1
ATOM 1767 N N . GLN B 1 83 ? -1.988 -14.734 -8.984 1 96.25 83 GLN B N 1
ATOM 1768 C CA . GLN B 1 83 ? -2.293 -14.742 -7.555 1 96.25 83 GLN B CA 1
ATOM 1769 C C . GLN B 1 83 ? -2.586 -13.328 -7.047 1 96.25 83 GLN B C 1
ATOM 1771 O O . GLN B 1 83 ? -3.441 -13.148 -6.18 1 96.25 83 GLN B O 1
ATOM 1776 N N . TRP B 1 84 ? -1.868 -12.367 -7.527 1 96.62 84 TRP B N 1
ATOM 1777 C CA . TRP B 1 84 ? -2.072 -10.992 -7.086 1 96.62 84 TRP B CA 1
ATOM 1778 C C . TRP B 1 84 ? -3.477 -10.508 -7.434 1 96.62 84 TRP B C 1
ATOM 1780 O O . TRP B 1 84 ? -4.168 -9.93 -6.59 1 96.62 84 TRP B O 1
ATOM 1790 N N . LEU B 1 85 ? -3.908 -10.805 -8.609 1 97.44 85 LEU B N 1
ATOM 1791 C CA . LEU B 1 85 ? -5.258 -10.414 -8.992 1 97.44 85 LEU B CA 1
ATOM 1792 C C . LEU B 1 85 ? -6.293 -11.039 -8.07 1 97.44 85 LEU B C 1
ATOM 1794 O O . LEU B 1 85 ? -7.219 -10.367 -7.609 1 97.44 85 LEU B O 1
ATOM 1798 N N . HIS B 1 86 ? -6.066 -12.273 -7.809 1 97.19 86 HIS B N 1
ATOM 1799 C CA . HIS B 1 86 ? -7.008 -12.961 -6.926 1 97.19 86 HIS B CA 1
ATOM 1800 C C . HIS B 1 86 ? -6.988 -12.352 -5.527 1 97.19 86 HIS B C 1
ATOM 1802 O O . HIS B 1 86 ? -8.047 -12.062 -4.957 1 97.19 86 HIS B O 1
ATOM 1808 N N . VAL B 1 87 ? -5.859 -12.078 -5 1 97.25 87 VAL B N 1
ATOM 1809 C CA . VAL B 1 87 ? -5.73 -11.609 -3.621 1 97.25 87 VAL B CA 1
ATOM 1810 C C . VAL B 1 87 ? -6.238 -10.18 -3.512 1 97.25 87 VAL B C 1
ATOM 1812 O O . VAL B 1 87 ? -6.703 -9.758 -2.451 1 97.25 87 VAL B O 1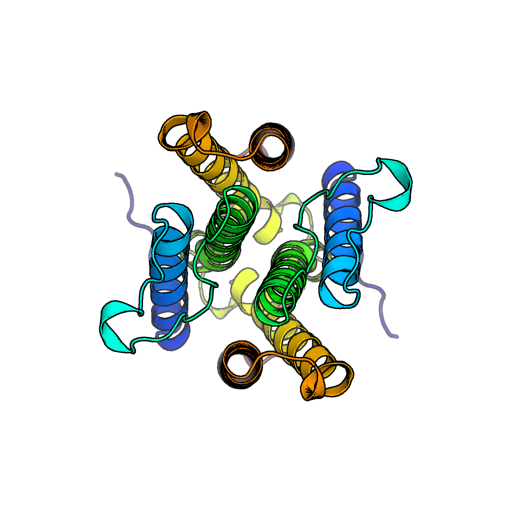
ATOM 1815 N N . THR B 1 88 ? -6.211 -9.414 -4.609 1 97.62 88 THR B N 1
ATOM 1816 C CA . THR B 1 88 ? -6.605 -8.016 -4.539 1 97.62 88 THR B CA 1
ATOM 1817 C C . THR B 1 88 ? -8.117 -7.887 -4.352 1 97.62 88 THR B C 1
ATOM 1819 O O . THR B 1 88 ? -8.602 -6.852 -3.896 1 97.62 88 THR B O 1
ATOM 1822 N N . VAL B 1 89 ? -8.844 -8.922 -4.664 1 97.94 89 VAL B N 1
ATOM 1823 C CA . VAL B 1 89 ? -10.297 -8.859 -4.5 1 97.94 89 VAL B CA 1
ATOM 1824 C C . VAL B 1 89 ? -10.641 -8.695 -3.023 1 97.94 89 VAL B C 1
ATOM 1826 O O . VAL B 1 89 ? -11.211 -7.68 -2.623 1 97.94 89 VAL B O 1
ATOM 1829 N N . PRO B 1 90 ? -10.227 -9.617 -2.191 1 97.69 90 PRO B N 1
ATOM 1830 C CA . PRO B 1 90 ? -10.523 -9.398 -0.775 1 97.69 90 PRO B CA 1
ATOM 1831 C C . PRO B 1 90 ? -9.789 -8.188 -0.202 1 97.69 90 PRO B C 1
ATOM 1833 O O . PRO B 1 90 ? -10.266 -7.562 0.747 1 97.69 90 PRO B O 1
ATOM 1836 N N . ILE B 1 91 ? -8.656 -7.785 -0.662 1 97.88 91 ILE B N 1
ATOM 1837 C CA . ILE B 1 91 ? -7.938 -6.609 -0.184 1 97.88 91 ILE B CA 1
ATOM 1838 C C . ILE B 1 91 ? -8.758 -5.352 -0.465 1 97.88 91 ILE B C 1
ATOM 1840 O O . ILE B 1 91 ? -8.875 -4.477 0.394 1 97.88 91 ILE B O 1
ATOM 1844 N N . ARG B 1 92 ? -9.328 -5.277 -1.646 1 98 92 ARG B N 1
ATOM 1845 C CA . ARG B 1 92 ? -10.164 -4.137 -1.992 1 98 92 ARG B CA 1
ATOM 1846 C C . ARG B 1 92 ? -11.422 -4.098 -1.125 1 98 92 ARG B C 1
ATOM 1848 O O . ARG B 1 92 ? -11.883 -3.02 -0.747 1 98 92 ARG B O 1
ATOM 1855 N N . LEU B 1 93 ? -11.883 -5.219 -0.838 1 98.06 93 LEU B N 1
ATOM 1856 C CA . LEU B 1 93 ? -13.023 -5.273 0.068 1 98.06 93 LEU B CA 1
ATOM 1857 C C . LEU B 1 93 ? -12.625 -4.828 1.472 1 98.06 93 LEU B C 1
ATOM 1859 O O . LEU B 1 93 ? -13.398 -4.148 2.154 1 98.06 93 LEU B O 1
ATOM 1863 N N . PHE B 1 94 ? -11.508 -5.246 1.921 1 97.88 94 PHE B N 1
ATOM 1864 C CA . PHE B 1 94 ? -10.977 -4.758 3.191 1 97.88 94 PHE B CA 1
ATOM 1865 C C . PHE B 1 94 ? -10.867 -3.24 3.184 1 97.88 94 PHE B C 1
ATOM 1867 O O . PHE B 1 94 ? -11.305 -2.574 4.125 1 97.88 94 PHE B O 1
ATOM 1874 N N . VAL B 1 95 ? -10.242 -2.668 2.137 1 97.81 95 VAL B N 1
ATOM 1875 C CA . VAL B 1 95 ? -10.078 -1.223 2.031 1 97.81 95 VAL B CA 1
ATOM 1876 C C . VAL B 1 95 ? -11.445 -0.54 2.076 1 97.81 95 VAL B C 1
ATOM 1878 O O . VAL B 1 95 ? -11.633 0.429 2.812 1 97.81 95 VAL B O 1
ATOM 1881 N N . THR B 1 96 ? -12.359 -1.099 1.303 1 98.19 96 THR B N 1
ATOM 1882 C CA . THR B 1 96 ? -13.727 -0.591 1.291 1 98.19 96 THR B CA 1
ATOM 1883 C C . THR B 1 96 ? -14.305 -0.554 2.703 1 98.19 96 THR B C 1
ATOM 1885 O O . THR B 1 96 ? -14.852 0.464 3.129 1 98.19 96 THR B O 1
ATOM 1888 N N . THR B 1 97 ? -14.133 -1.584 3.391 1 98.12 97 THR B N 1
ATOM 1889 C CA . THR B 1 97 ? -14.688 -1.707 4.734 1 98.12 97 THR B CA 1
ATOM 1890 C C . THR B 1 97 ? -13.969 -0.771 5.703 1 98.12 97 THR B C 1
ATOM 1892 O O . THR B 1 97 ? -14.609 -0.088 6.504 1 98.12 97 THR B O 1
ATOM 1895 N N . ALA B 1 98 ? -12.648 -0.765 5.648 1 97.5 98 ALA B N 1
ATOM 1896 C CA . ALA B 1 98 ? -11.852 0.074 6.543 1 97.5 98 ALA B CA 1
ATOM 1897 C C . ALA B 1 98 ? -12.203 1.549 6.363 1 97.5 98 ALA B C 1
ATOM 1899 O O . ALA B 1 98 ? -12.367 2.277 7.344 1 97.5 98 ALA B O 1
ATOM 1900 N N . LEU B 1 99 ? -12.297 1.979 5.105 1 97.69 99 LEU B N 1
ATOM 1901 C CA . LEU B 1 99 ? -12.672 3.361 4.832 1 97.69 99 LEU B CA 1
ATOM 1902 C C . LEU B 1 99 ? -14.086 3.645 5.312 1 97.69 99 LEU B C 1
ATOM 1904 O O . LEU B 1 99 ? -14.359 4.715 5.863 1 97.69 99 LEU B O 1
ATOM 1908 N N . GLY B 1 100 ? -14.961 2.691 5.109 1 97.44 100 GLY B N 1
ATOM 1909 C CA . GLY B 1 100 ? -16.328 2.832 5.598 1 97.44 100 GLY B CA 1
ATOM 1910 C C . GLY B 1 100 ? -16.406 2.947 7.105 1 97.44 100 GLY B C 1
ATOM 1911 O O . GLY B 1 100 ? -17.172 3.764 7.629 1 97.44 100 GLY B O 1
ATOM 1912 N N . VAL B 1 101 ? -15.672 2.141 7.773 1 96.62 101 VAL B N 1
ATOM 1913 C CA . VAL B 1 101 ? -15.625 2.178 9.234 1 96.62 101 VAL B CA 1
ATOM 1914 C C . VAL B 1 101 ? -15.109 3.537 9.703 1 96.62 101 VAL B C 1
ATOM 1916 O O . VAL B 1 101 ? -15.633 4.109 10.664 1 96.62 101 VAL B O 1
ATOM 1919 N N . ASN B 1 102 ? -14.102 4.062 9.039 1 95.88 102 ASN B N 1
ATOM 1920 C CA . ASN B 1 102 ? -13.594 5.391 9.367 1 95.88 102 ASN B CA 1
ATOM 1921 C C . ASN B 1 102 ? -14.68 6.457 9.211 1 95.88 102 ASN B C 1
ATOM 1923 O O . ASN B 1 102 ? -14.844 7.312 10.078 1 95.88 102 ASN B O 1
ATOM 1927 N N . VAL B 1 103 ? -15.406 6.371 8.125 1 95.94 103 VAL B N 1
ATOM 1928 C CA . VAL B 1 103 ? -16.453 7.348 7.859 1 95.94 103 VAL B CA 1
ATOM 1929 C C . VAL B 1 103 ? -17.562 7.215 8.914 1 95.94 103 VAL B C 1
ATOM 1931 O O . VAL B 1 103 ? -18.078 8.219 9.406 1 95.94 103 VAL B O 1
ATOM 1934 N N . LEU B 1 104 ? -17.875 6.059 9.242 1 95.25 104 LEU B N 1
ATOM 1935 C CA . LEU B 1 104 ? -18.938 5.812 10.211 1 95.25 104 LEU B CA 1
ATOM 1936 C C . LEU B 1 104 ? -18.547 6.316 11.594 1 95.25 104 LEU B C 1
ATOM 1938 O O . LEU B 1 104 ? -19.344 6.969 12.273 1 95.25 104 LEU B O 1
ATOM 1942 N N . LEU B 1 105 ? -17.312 6.074 12.008 1 92.62 105 LEU B N 1
ATOM 1943 C CA . LEU B 1 105 ? -16.875 6.359 13.375 1 92.62 105 LEU B CA 1
ATOM 1944 C C . LEU B 1 105 ? -16.406 7.805 13.508 1 92.62 105 LEU B C 1
ATOM 1946 O O . LEU B 1 105 ? -16.547 8.406 14.57 1 92.62 105 LEU B O 1
ATOM 1950 N N . ARG B 1 106 ? -15.922 8.367 12.391 1 91.25 106 ARG B N 1
ATOM 1951 C CA . ARG B 1 106 ? -15.258 9.656 12.508 1 91.25 106 ARG B CA 1
ATOM 1952 C C . ARG B 1 106 ? -15.859 10.68 11.547 1 91.25 106 ARG B C 1
ATOM 1954 O O . ARG B 1 106 ? -15.367 11.797 11.43 1 91.25 106 ARG B O 1
ATOM 1961 N N . GLY B 1 107 ? -16.812 10.297 10.859 1 89.62 107 GLY B N 1
ATOM 1962 C CA . GLY B 1 107 ? -17.359 11.109 9.781 1 89.62 107 GLY B CA 1
ATOM 1963 C C . GLY B 1 107 ? -17.625 12.547 10.203 1 89.62 107 GLY B C 1
ATOM 1964 O O . GLY B 1 107 ? -17.297 13.477 9.469 1 89.62 107 GLY B O 1
ATOM 1965 N N . ARG B 1 108 ? -18.062 12.828 11.43 1 91.38 108 ARG B N 1
ATOM 1966 C CA . ARG B 1 108 ? -18.438 14.148 11.906 1 91.38 108 ARG B CA 1
ATOM 1967 C C . ARG B 1 108 ? -17.203 15 12.188 1 91.38 108 ARG B C 1
ATOM 1969 O O . ARG B 1 108 ? -17.266 16.234 12.203 1 91.38 108 ARG B O 1
ATOM 1976 N N . ARG B 1 109 ? -16.078 14.391 12.336 1 92.5 109 ARG B N 1
ATOM 1977 C CA . ARG B 1 109 ? -14.859 15.102 12.695 1 92.5 109 ARG B CA 1
ATOM 1978 C C . ARG B 1 109 ? -13.898 15.164 11.508 1 92.5 109 ARG B C 1
ATOM 1980 O O . ARG B 1 109 ? -12.789 15.688 11.633 1 92.5 109 ARG B O 1
ATOM 1987 N N . MET B 1 110 ? -14.352 14.617 10.414 1 93.56 110 MET B N 1
ATOM 1988 C CA . MET B 1 110 ? -13.5 14.617 9.227 1 93.56 110 MET B CA 1
ATOM 1989 C C . MET B 1 110 ? -13.578 15.945 8.5 1 93.56 110 MET B C 1
ATOM 1991 O O . MET B 1 110 ? -14.547 16.688 8.656 1 93.56 110 MET B O 1
ATOM 1995 N N . SER B 1 111 ? -12.5 16.219 7.824 1 92.5 111 SER B N 1
ATOM 1996 C CA . SER B 1 111 ? -12.586 17.344 6.891 1 92.5 111 SER B CA 1
ATOM 1997 C C . SER B 1 111 ? -13.523 17.031 5.73 1 92.5 111 SER B C 1
ATOM 1999 O O . SER B 1 111 ? -13.773 15.859 5.426 1 92.5 111 SER B O 1
ATOM 2001 N N . GLU B 1 112 ? -14.109 18.047 5.141 1 92.06 112 GLU B N 1
ATOM 2002 C CA . GLU B 1 112 ? -14.992 17.844 3.996 1 92.06 112 GLU B CA 1
ATOM 2003 C C . GLU B 1 112 ? -14.281 17.094 2.879 1 92.06 112 GLU B C 1
ATOM 2005 O O . GLU B 1 112 ? -14.836 16.141 2.312 1 92.06 112 GLU B O 1
ATOM 2010 N N . GLU B 1 113 ? -13.023 17.438 2.562 1 89.81 113 GLU B N 1
ATOM 2011 C CA . GLU B 1 113 ? -12.242 16.766 1.527 1 89.81 113 GLU B CA 1
ATOM 2012 C C . GLU B 1 113 ? -12 15.305 1.876 1 89.81 113 GLU B C 1
ATOM 2014 O O . GLU B 1 113 ? -12.164 14.422 1.027 1 89.81 113 GLU B O 1
ATOM 2019 N N . GLY B 1 114 ? -11.625 15.156 3.121 1 92.62 114 GLY B N 1
ATOM 2020 C CA . GLY B 1 114 ? -11.359 13.797 3.564 1 92.62 114 GLY B CA 1
ATOM 2021 C C . GLY B 1 114 ? -12.578 12.898 3.504 1 92.62 114 GLY B C 1
ATOM 2022 O O . GLY B 1 114 ? -12.484 11.742 3.088 1 92.62 114 GLY B O 1
ATOM 2023 N N . PHE B 1 115 ? -13.695 13.461 3.846 1 94.94 115 PHE B N 1
ATOM 2024 C CA . PHE B 1 115 ? -14.945 12.711 3.824 1 94.94 115 PHE B CA 1
ATOM 2025 C C . PHE B 1 115 ? -15.266 12.227 2.414 1 94.94 115 PHE B C 1
ATOM 2027 O O . PHE B 1 115 ? -15.492 11.039 2.195 1 94.94 115 PHE B O 1
ATOM 2034 N N . TRP B 1 116 ? -15.219 13.031 1.494 1 93.31 116 TRP B N 1
ATOM 2035 C CA . TRP B 1 116 ? -15.578 12.703 0.118 1 93.31 116 TRP B CA 1
ATOM 2036 C C . TRP B 1 116 ? -14.523 11.797 -0.512 1 93.31 116 TRP B C 1
ATOM 2038 O O . TRP B 1 116 ? -14.844 10.938 -1.337 1 93.31 116 TRP B O 1
ATOM 2048 N N . GLU B 1 117 ? -13.289 11.969 -0.14 1 93.56 117 GLU B N 1
ATOM 2049 C CA . GLU B 1 117 ? -12.227 11.094 -0.63 1 93.56 117 GLU B CA 1
ATOM 2050 C C . GLU B 1 117 ? -12.414 9.664 -0.136 1 93.56 117 GLU B C 1
ATOM 2052 O O . GLU B 1 117 ? -12.297 8.711 -0.912 1 93.56 117 GLU B O 1
ATOM 2057 N N . PHE B 1 118 ? -12.719 9.602 1.145 1 96.62 118 PHE B N 1
ATOM 2058 C CA . PHE B 1 118 ? -12.938 8.273 1.7 1 96.62 118 PHE B CA 1
ATOM 2059 C C . PHE B 1 118 ? -14.133 7.602 1.033 1 96.62 118 PHE B C 1
ATOM 2061 O O . PHE B 1 118 ? -14.078 6.414 0.704 1 96.62 118 PHE B O 1
ATOM 2068 N N . LEU B 1 119 ? -15.148 8.344 0.767 1 96.62 119 LEU B N 1
ATOM 2069 C CA . LEU B 1 119 ? -16.328 7.793 0.117 1 96.62 119 LEU B CA 1
ATOM 2070 C C . LEU B 1 119 ? -16.016 7.367 -1.314 1 96.62 119 LEU B C 1
ATOM 2072 O O . LEU B 1 119 ? -16.391 6.27 -1.736 1 96.62 119 LEU B O 1
ATOM 2076 N N . ALA B 1 120 ? -15.344 8.203 -2.016 1 94.81 120 ALA B N 1
ATOM 2077 C CA . ALA B 1 120 ? -14.992 7.91 -3.402 1 94.81 120 ALA B CA 1
ATOM 2078 C C . ALA B 1 120 ? -14.102 6.672 -3.49 1 94.81 120 ALA B C 1
ATOM 2080 O O . ALA B 1 120 ? -14.328 5.797 -4.332 1 94.81 120 ALA B O 1
ATOM 2081 N N . LEU B 1 121 ? -13.102 6.617 -2.621 1 95.62 121 LEU B N 1
ATOM 2082 C CA . LEU B 1 121 ? -12.195 5.477 -2.613 1 95.62 121 LEU B CA 1
ATOM 2083 C C . LEU B 1 121 ? -12.93 4.199 -2.223 1 95.62 121 LEU B C 1
ATOM 2085 O O . LEU B 1 121 ? -12.672 3.131 -2.783 1 95.62 121 LEU B O 1
ATOM 2089 N N . ARG B 1 122 ? -13.82 4.371 -1.288 1 97.25 122 ARG B N 1
ATOM 2090 C CA . ARG B 1 122 ? -14.633 3.234 -0.871 1 97.25 122 ARG B CA 1
ATOM 2091 C C . ARG B 1 122 ? -15.445 2.684 -2.039 1 97.25 122 ARG B C 1
ATOM 2093 O O . ARG B 1 122 ? -15.438 1.478 -2.293 1 97.25 122 ARG B O 1
ATOM 2100 N N . VAL B 1 123 ? -16.078 3.512 -2.744 1 97.31 123 VAL B N 1
ATOM 2101 C CA . VAL B 1 123 ? -16.938 3.107 -3.855 1 97.31 123 VAL B CA 1
ATOM 2102 C C . VAL B 1 123 ? -16.094 2.529 -4.98 1 97.31 123 VAL B C 1
ATOM 2104 O O . VAL B 1 123 ? -16.406 1.476 -5.535 1 97.31 123 VAL B O 1
ATOM 2107 N N . THR B 1 124 ? -14.992 3.141 -5.324 1 95.81 124 THR B N 1
ATOM 2108 C CA . THR B 1 124 ? -14.125 2.684 -6.406 1 95.81 124 THR B CA 1
ATOM 2109 C C . THR B 1 124 ? -13.547 1.309 -6.09 1 95.81 124 THR B C 1
ATOM 2111 O O . THR B 1 124 ? -13.5 0.433 -6.957 1 95.81 124 THR B O 1
ATOM 2114 N N . ASP B 1 125 ? -13.117 1.151 -4.844 1 97.31 125 ASP B N 1
ATOM 2115 C CA . ASP B 1 125 ? -12.547 -0.139 -4.473 1 97.31 125 ASP B CA 1
ATOM 2116 C C . ASP B 1 125 ? -13.625 -1.22 -4.414 1 97.31 125 ASP B C 1
ATOM 2118 O O . ASP B 1 125 ? -13.375 -2.369 -4.781 1 97.31 125 ASP B O 1
ATOM 2122 N N . PHE B 1 126 ? -14.805 -0.82 -3.969 1 98.06 126 PHE B N 1
ATOM 2123 C CA . PHE B 1 126 ? -15.898 -1.784 -3.938 1 98.06 126 PHE B CA 1
ATOM 2124 C C . PHE B 1 126 ? -16.25 -2.256 -5.344 1 98.06 126 PHE B C 1
ATOM 2126 O O . PHE B 1 126 ? -16.312 -3.459 -5.605 1 98.06 126 PHE B O 1
ATOM 2133 N N . VAL B 1 127 ? -16.406 -1.364 -6.207 1 97.81 127 VAL B N 1
ATOM 2134 C CA . VAL B 1 127 ? -16.734 -1.675 -7.598 1 97.81 127 VAL B CA 1
ATOM 2135 C C . VAL B 1 127 ? -15.602 -2.479 -8.227 1 97.81 127 VAL B C 1
ATOM 2137 O O . VAL B 1 127 ? -15.844 -3.475 -8.914 1 97.81 127 VAL B O 1
ATOM 2140 N N . GLY B 1 128 ? -14.367 -2.068 -7.957 1 96.75 128 GLY B N 1
ATOM 2141 C CA . GLY B 1 128 ? -13.227 -2.799 -8.469 1 96.75 128 GLY B CA 1
ATOM 2142 C C . GLY B 1 128 ? -13.164 -4.234 -7.988 1 96.75 128 GLY B C 1
ATOM 2143 O O . GLY B 1 128 ? -12.859 -5.145 -8.758 1 96.75 128 GLY B O 1
ATOM 2144 N N . ALA B 1 129 ? -13.484 -4.41 -6.727 1 97.75 129 ALA B N 1
ATOM 2145 C CA . ALA B 1 129 ? -13.484 -5.754 -6.156 1 97.75 129 ALA B CA 1
ATOM 2146 C C . ALA B 1 129 ? -14.555 -6.621 -6.805 1 97.75 129 ALA B C 1
ATOM 2148 O O . ALA B 1 129 ? -14.305 -7.773 -7.164 1 97.75 129 ALA B O 1
ATOM 2149 N N . VAL B 1 130 ? -15.727 -6.07 -6.957 1 97.81 130 VAL B N 1
ATOM 2150 C CA . VAL B 1 130 ? -16.844 -6.816 -7.516 1 97.81 130 VAL B CA 1
ATOM 2151 C C . VAL B 1 130 ? -16.562 -7.156 -8.977 1 97.81 130 VAL B C 1
ATOM 2153 O O . VAL B 1 130 ? -16.75 -8.305 -9.398 1 97.81 130 VAL B O 1
ATOM 2156 N N . MET B 1 131 ? -16.078 -6.23 -9.719 1 97.25 131 MET B N 1
ATOM 2157 C CA . MET B 1 131 ? -15.781 -6.461 -11.133 1 97.25 131 MET B CA 1
ATOM 2158 C C . MET B 1 131 ? -14.695 -7.523 -11.289 1 97.25 131 MET B C 1
ATOM 2160 O O . MET B 1 131 ? -14.844 -8.445 -12.094 1 97.25 131 MET B O 1
ATOM 2164 N N . LEU B 1 132 ? -13.648 -7.348 -10.555 1 96.94 132 LEU B N 1
ATOM 2165 C CA . LEU B 1 132 ? -12.539 -8.297 -10.664 1 96.94 132 LEU B CA 1
ATOM 2166 C C . LEU B 1 132 ? -12.953 -9.68 -10.172 1 96.94 132 LEU B C 1
ATOM 2168 O O . LEU B 1 132 ? -12.633 -10.688 -10.797 1 96.94 132 LEU B O 1
ATOM 2172 N N . GLY B 1 133 ? -13.617 -9.688 -9.055 1 96.94 133 GLY B N 1
ATOM 2173 C CA . GLY B 1 133 ? -14.117 -10.961 -8.547 1 96.94 133 GLY B CA 1
ATOM 2174 C C . GLY B 1 133 ? -15.016 -11.68 -9.539 1 96.94 133 GLY B C 1
ATOM 2175 O O . GLY B 1 133 ? -14.922 -12.898 -9.695 1 96.94 133 GLY B O 1
ATOM 2176 N N . TRP B 1 134 ? -15.859 -10.898 -10.141 1 96.44 134 TRP B N 1
ATOM 2177 C CA . TRP B 1 134 ? -16.734 -11.461 -11.156 1 96.44 134 TRP B CA 1
ATOM 2178 C C . TRP B 1 134 ? -15.945 -12 -12.336 1 96.44 134 TRP B C 1
ATOM 2180 O O . TRP B 1 134 ? -16.219 -13.094 -12.836 1 96.44 134 TRP B O 1
ATOM 2190 N N . GLU B 1 135 ? -14.992 -11.289 -12.789 1 95.06 135 GLU B N 1
ATOM 2191 C CA . GLU B 1 135 ? -14.133 -11.695 -13.898 1 95.06 135 GLU B CA 1
ATOM 2192 C C . GLU B 1 135 ? -13.359 -12.961 -13.562 1 95.06 135 GLU B C 1
ATOM 2194 O O . GLU B 1 135 ? -13.188 -13.836 -14.406 1 95.06 135 GLU B O 1
ATOM 2199 N N . LEU B 1 136 ? -12.914 -13.094 -12.359 1 95.94 136 LEU B N 1
ATOM 2200 C CA . LEU B 1 136 ? -12.125 -14.234 -11.914 1 95.94 136 LEU B CA 1
ATOM 2201 C C . LEU B 1 136 ? -13.023 -15.414 -11.539 1 95.94 136 LEU B C 1
ATOM 2203 O O . LEU B 1 136 ? -12.562 -16.547 -11.445 1 95.94 136 LEU B O 1
ATOM 2207 N N . GLY B 1 137 ? -14.312 -15.148 -11.305 1 94.81 137 GLY B N 1
ATOM 2208 C CA . GLY B 1 137 ? -15.273 -16.156 -10.906 1 94.81 137 GLY B CA 1
ATOM 2209 C C . GLY B 1 137 ? -15.164 -16.547 -9.438 1 94.81 137 GLY B C 1
ATOM 2210 O O . GLY B 1 137 ? -15.68 -17.578 -9.023 1 94.81 137 GLY B O 1
ATOM 2211 N N . ARG B 1 138 ? -14.344 -15.711 -8.68 1 94.12 138 ARG B N 1
ATOM 2212 C CA . ARG B 1 138 ? -14.133 -16.016 -7.27 1 94.12 138 ARG B CA 1
ATOM 2213 C C . ARG B 1 138 ? -13.797 -14.758 -6.48 1 94.12 138 ARG B C 1
ATOM 2215 O O . ARG B 1 138 ? -13.219 -13.812 -7.023 1 94.12 138 ARG B O 1
ATOM 2222 N N . PHE B 1 139 ? -14.031 -14.812 -5.164 1 95 139 PHE B N 1
ATOM 2223 C CA . PHE B 1 139 ? -13.859 -13.633 -4.32 1 95 139 PHE B CA 1
ATOM 2224 C C . PHE B 1 139 ? -12.969 -13.953 -3.125 1 95 139 PHE B C 1
ATOM 2226 O O . PHE B 1 139 ? -12.703 -13.086 -2.293 1 95 139 PHE B O 1
ATOM 2233 N N . ASP B 1 140 ? -12.445 -15.203 -3.025 1 92.56 140 ASP B N 1
ATOM 2234 C CA . ASP B 1 140 ? -11.781 -15.641 -1.801 1 92.56 140 ASP B CA 1
ATOM 2235 C C . ASP B 1 140 ? -10.281 -15.391 -1.864 1 92.56 140 ASP B C 1
ATOM 2237 O O . ASP B 1 140 ? -9.555 -15.68 -0.91 1 92.56 140 ASP B O 1
ATOM 2241 N N . GLY B 1 141 ? -9.805 -14.867 -2.988 1 94.19 141 GLY B N 1
ATOM 2242 C CA . GLY B 1 141 ? -8.406 -14.5 -3.119 1 94.19 141 GLY B CA 1
ATOM 2243 C C . GLY B 1 141 ? -7.504 -15.68 -3.443 1 94.19 141 GLY B C 1
ATOM 2244 O O . GLY B 1 141 ? -6.277 -15.555 -3.443 1 94.19 141 GLY B O 1
ATOM 2245 N N . MET B 1 142 ? -8.141 -16.844 -3.758 1 94.06 142 MET B N 1
ATOM 2246 C CA . MET B 1 142 ? -7.348 -18.047 -4.008 1 94.06 142 MET B CA 1
ATOM 2247 C C . MET B 1 142 ? -7.27 -18.344 -5.504 1 94.06 142 MET B C 1
ATOM 2249 O O . MET B 1 142 ? -8.203 -18.031 -6.25 1 94.06 142 MET B O 1
ATOM 2253 N N . VAL B 1 143 ? -6.172 -18.891 -5.867 1 92.44 143 VAL B N 1
ATOM 2254 C CA . VAL B 1 143 ? -6.02 -19.375 -7.23 1 92.44 143 VAL B CA 1
ATOM 2255 C C . VAL B 1 143 ? -6.539 -20.812 -7.32 1 92.44 143 VAL B C 1
ATOM 2257 O O . VAL B 1 143 ? -6.359 -21.609 -6.391 1 92.44 143 VAL B O 1
ATOM 2260 N N . SER B 1 144 ? -7.188 -21.094 -8.438 1 85.88 144 SER B N 1
ATOM 2261 C CA . SER B 1 144 ? -7.727 -22.438 -8.609 1 85.88 144 SER B CA 1
ATOM 2262 C C . SER B 1 144 ? -6.617 -23.484 -8.562 1 85.88 144 SER B C 1
ATOM 2264 O O . SER B 1 144 ? -5.531 -23.281 -9.102 1 85.88 144 SER B O 1
ATOM 2266 N N . GLY B 1 145 ? -6.965 -24.562 -7.855 1 80 145 GLY B N 1
ATOM 2267 C CA . GLY B 1 145 ? -5.996 -25.641 -7.723 1 80 145 GLY B CA 1
ATOM 2268 C C . GLY B 1 145 ? -5.266 -25.625 -6.395 1 80 145 GLY B C 1
ATOM 2269 O O . GLY B 1 145 ? -4.434 -26.5 -6.125 1 80 145 GLY B O 1
ATOM 2270 N N . PHE B 1 146 ? -5.457 -24.516 -5.77 1 76.56 146 PHE B N 1
ATOM 2271 C CA . PHE B 1 146 ? -4.926 -24.453 -4.414 1 76.56 146 PHE B CA 1
ATOM 2272 C C . PHE B 1 146 ? -6.055 -24.359 -3.395 1 76.56 146 PHE B C 1
ATOM 2274 O O . PHE B 1 146 ? -7.117 -23.797 -3.682 1 76.56 146 PHE B O 1
#